Protein AF-A0A3C2AEZ6-F1 (afdb_monomer)

Foldseek 3Di:
DVVLVVVLVVLVVLLVVLVLLLCLCVQCVVLCVLVLDPPVRSSVLLVVLLVLLCVPPVPVVCCCLPCVFQVDCLCVVDVVLSVQLSVQLSVVSVVCVVVVHRDDSVCSNNVSSNVSCVVVVRGPVVSVVVVVVCVVVVVVVVVVVVVVCVPPPVVVVVVVLVVVPDPVVSSNVVSVVSNVRSSVSSSND

Sequence (189 aa):
METIHIIAIGISFLLAMNIGASNSAAEMAAAYGAGARTKREAVTLIAIFALLGAIISGGAVIKTLGSGLVPGNTFSDTFATVFIVLIVATTFVIFANYLKSPIATTHAIVCAVVGVGLYTGELNTKKFIQIIIWWILTPSLAFILNYLIGKYLYFKILHYLTTLGSEEKIKKLLSIIITISGCYVAFSA

Structure (mmCIF, N/CA/C/O backbone):
data_AF-A0A3C2AEZ6-F1
#
_entry.id   AF-A0A3C2AEZ6-F1
#
loop_
_atom_site.group_PDB
_atom_site.id
_atom_site.type_symbol
_atom_site.label_atom_id
_atom_site.label_alt_id
_atom_site.label_comp_id
_atom_site.label_asym_id
_atom_site.label_entity_id
_atom_site.label_seq_id
_atom_site.pdbx_PDB_ins_code
_atom_site.Cartn_x
_atom_site.Cartn_y
_atom_site.Cartn_z
_atom_site.occupancy
_atom_site.B_iso_or_equiv
_atom_site.auth_seq_id
_atom_site.auth_comp_id
_atom_site.auth_asym_id
_atom_site.auth_atom_id
_atom_site.pdbx_PDB_model_num
ATOM 1 N N . MET A 1 1 ? 25.722 12.339 -16.104 1.00 57.53 1 MET A N 1
ATOM 2 C CA . MET A 1 1 ? 25.070 11.202 -15.416 1.00 57.53 1 MET A CA 1
ATOM 3 C C . MET A 1 1 ? 24.569 11.598 -14.029 1.00 57.53 1 MET A C 1
ATOM 5 O O . MET A 1 1 ? 23.414 11.323 -13.740 1.00 57.53 1 MET A O 1
ATOM 9 N N . GLU A 1 2 ? 25.355 12.305 -13.212 1.00 72.69 2 GLU A N 1
ATOM 10 C CA . GLU A 1 2 ? 24.986 12.671 -11.827 1.00 72.69 2 GLU A CA 1
ATOM 11 C C . GLU A 1 2 ? 23.684 13.482 -11.686 1.00 72.69 2 GLU A C 1
ATOM 13 O O . GLU A 1 2 ? 22.857 13.167 -10.835 1.00 72.69 2 GLU A O 1
ATOM 18 N N . THR A 1 3 ? 23.425 14.458 -12.563 1.00 81.06 3 THR A N 1
ATOM 19 C CA . THR A 1 3 ? 22.223 15.311 -12.473 1.00 81.06 3 THR A CA 1
ATOM 20 C C . THR A 1 3 ? 20.919 14.519 -12.593 1.00 81.06 3 THR A C 1
ATOM 22 O O . THR A 1 3 ? 19.980 14.759 -11.843 1.00 81.06 3 THR A O 1
ATOM 25 N N . ILE A 1 4 ? 20.861 13.531 -13.492 1.00 79.50 4 ILE A N 1
ATOM 26 C CA . ILE A 1 4 ? 19.663 12.699 -13.688 1.00 79.50 4 ILE A CA 1
ATOM 27 C C . ILE A 1 4 ? 19.377 11.844 -12.443 1.00 79.50 4 ILE A C 1
ATOM 29 O O . ILE A 1 4 ? 18.215 11.662 -12.089 1.00 79.50 4 ILE A O 1
ATOM 33 N N . HIS A 1 5 ? 20.413 11.367 -11.748 1.00 83.69 5 HIS A N 1
ATOM 34 C CA . HIS A 1 5 ? 20.246 10.587 -10.519 1.00 83.69 5 HIS A CA 1
ATOM 35 C C . HIS A 1 5 ? 19.674 11.449 -9.393 1.00 83.69 5 HIS A C 1
ATOM 37 O O . HIS A 1 5 ? 18.721 11.042 -8.733 1.00 83.69 5 HIS A O 1
ATOM 43 N N . ILE A 1 6 ? 20.201 12.665 -9.222 1.00 87.44 6 ILE A N 1
ATOM 44 C CA . ILE A 1 6 ? 19.704 13.623 -8.225 1.00 87.44 6 ILE A CA 1
ATOM 45 C C . ILE A 1 6 ? 18.232 13.958 -8.492 1.00 87.44 6 ILE A C 1
ATOM 47 O O . ILE A 1 6 ? 17.415 13.927 -7.572 1.00 87.44 6 ILE A O 1
ATOM 51 N N . ILE A 1 7 ? 17.872 14.221 -9.753 1.00 88.81 7 ILE A N 1
ATOM 52 C CA . ILE A 1 7 ? 16.481 14.510 -10.121 1.00 88.81 7 ILE A CA 1
ATOM 53 C C . ILE A 1 7 ? 15.591 13.287 -9.859 1.00 88.81 7 ILE A C 1
ATOM 55 O O . ILE A 1 7 ? 14.517 13.438 -9.284 1.00 88.81 7 ILE A O 1
ATOM 59 N N . ALA A 1 8 ? 16.023 12.077 -10.223 1.00 88.94 8 ALA A N 1
ATOM 60 C CA . ALA A 1 8 ? 15.248 10.860 -9.980 1.00 88.94 8 ALA A CA 1
ATOM 61 C C . ALA A 1 8 ? 15.020 10.594 -8.485 1.00 88.94 8 ALA A C 1
ATOM 63 O O . ALA A 1 8 ? 13.914 10.219 -8.103 1.00 88.94 8 ALA A O 1
ATOM 64 N N . ILE A 1 9 ? 16.017 10.849 -7.632 1.00 91.00 9 ILE A N 1
ATOM 65 C CA . ILE A 1 9 ? 15.852 10.794 -6.173 1.00 91.00 9 ILE A CA 1
ATOM 66 C C . ILE A 1 9 ? 14.834 11.847 -5.717 1.00 91.00 9 ILE A C 1
ATOM 68 O O . ILE A 1 9 ? 13.930 11.541 -4.945 1.00 91.00 9 ILE A O 1
ATOM 72 N N . GLY A 1 10 ? 14.912 13.076 -6.231 1.00 93.56 10 GLY A N 1
ATOM 73 C CA . GLY A 1 10 ? 13.915 14.108 -5.930 1.00 93.56 10 GLY A CA 1
ATOM 74 C C . GLY A 1 10 ? 12.488 13.684 -6.305 1.00 93.56 10 GLY A C 1
ATOM 75 O O . GLY A 1 10 ? 11.554 13.866 -5.522 1.00 93.56 10 GLY A O 1
ATOM 76 N N . ILE A 1 11 ? 12.318 13.058 -7.472 1.00 94.31 11 ILE A N 1
ATOM 77 C CA . ILE A 1 11 ? 11.019 12.554 -7.936 1.00 94.31 11 ILE A CA 1
ATOM 78 C C . ILE A 1 11 ? 10.560 11.355 -7.102 1.00 94.31 11 ILE A C 1
ATOM 80 O O . ILE A 1 11 ? 9.373 11.259 -6.809 1.00 94.31 11 ILE A O 1
ATOM 84 N N . SER A 1 12 ? 11.455 10.464 -6.667 1.00 92.81 12 SER A N 1
ATOM 85 C CA . SER A 1 12 ? 11.064 9.333 -5.819 1.00 92.81 12 SER A CA 1
ATOM 86 C C . SER A 1 12 ? 10.562 9.794 -4.447 1.00 92.81 12 SER A C 1
ATOM 88 O O . SER A 1 12 ? 9.554 9.272 -3.968 1.00 92.81 12 SER A O 1
ATOM 90 N N . PHE A 1 13 ? 11.168 10.832 -3.860 1.00 94.25 13 PHE A N 1
ATOM 91 C CA . PHE A 1 13 ? 10.626 11.490 -2.666 1.00 94.25 13 PHE A CA 1
ATOM 92 C C . PHE A 1 13 ? 9.252 12.107 -2.934 1.00 94.25 13 PHE A C 1
ATOM 94 O O . PHE A 1 13 ? 8.332 11.943 -2.131 1.00 94.25 13 PHE A O 1
ATOM 101 N N . LEU A 1 14 ? 9.086 12.788 -4.071 1.00 95.00 14 LEU A N 1
ATOM 102 C CA . LEU A 1 14 ? 7.803 13.375 -4.453 1.00 95.00 14 LEU A CA 1
ATOM 103 C C . LEU A 1 14 ? 6.712 12.312 -4.635 1.00 95.00 14 LEU A C 1
ATOM 105 O O . LEU A 1 14 ? 5.586 12.502 -4.168 1.00 95.00 14 LEU A O 1
ATOM 109 N N . LEU A 1 15 ? 7.047 11.187 -5.265 1.00 95.06 15 LEU A N 1
ATOM 110 C CA . LEU A 1 15 ? 6.166 10.034 -5.407 1.00 95.06 15 LEU A CA 1
ATOM 111 C C . LEU A 1 15 ? 5.781 9.475 -4.036 1.00 95.06 15 LEU A C 1
ATOM 113 O O . LEU A 1 15 ? 4.594 9.317 -3.766 1.00 95.06 15 LEU A O 1
ATOM 117 N N . ALA A 1 16 ? 6.757 9.236 -3.156 1.00 92.94 16 ALA A N 1
ATOM 118 C CA . ALA A 1 16 ? 6.523 8.697 -1.818 1.00 92.94 16 ALA A CA 1
ATOM 119 C C . ALA A 1 16 ? 5.591 9.595 -0.987 1.00 92.94 16 ALA A C 1
ATOM 121 O O . ALA A 1 16 ? 4.636 9.103 -0.386 1.00 92.94 16 ALA A O 1
ATOM 122 N N . MET A 1 17 ? 5.803 10.917 -1.015 1.00 92.00 17 MET A N 1
ATOM 123 C CA . MET A 1 17 ? 4.911 11.874 -0.348 1.00 92.00 17 MET A CA 1
ATOM 124 C C . MET A 1 17 ? 3.481 11.805 -0.895 1.00 92.00 17 MET A C 1
ATOM 126 O O . MET A 1 17 ? 2.518 11.834 -0.129 1.00 92.00 17 MET A O 1
ATOM 130 N N . ASN A 1 18 ? 3.332 11.692 -2.216 1.00 93.38 18 ASN A N 1
ATOM 131 C CA . ASN A 1 18 ? 2.022 11.614 -2.852 1.00 93.38 18 ASN A CA 1
ATOM 132 C C . ASN A 1 18 ? 1.306 10.291 -2.568 1.00 93.38 18 ASN A C 1
ATOM 134 O O . ASN A 1 18 ? 0.100 10.317 -2.342 1.00 93.38 18 ASN A O 1
ATOM 138 N N . ILE A 1 19 ? 2.030 9.170 -2.521 1.00 92.56 19 ILE A N 1
ATOM 139 C CA . ILE A 1 19 ? 1.478 7.870 -2.118 1.00 92.56 19 ILE A CA 1
ATOM 140 C C . ILE A 1 19 ? 0.969 7.940 -0.678 1.00 92.56 19 ILE A C 1
ATOM 142 O O . ILE A 1 19 ? -0.176 7.570 -0.425 1.00 92.56 19 ILE A O 1
ATOM 146 N N . GLY A 1 20 ?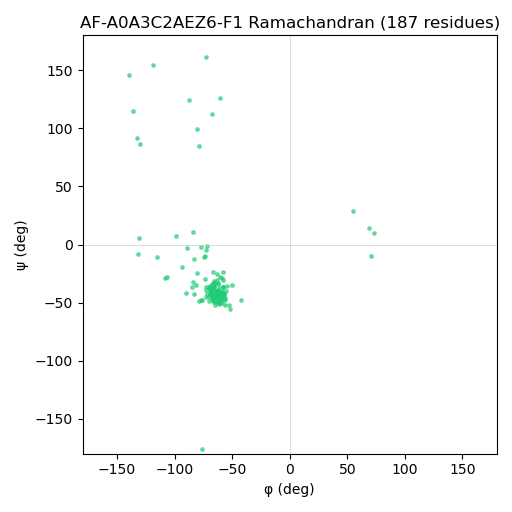 1.775 8.480 0.243 1.00 91.06 20 GLY A N 1
ATOM 147 C CA . GLY A 1 20 ? 1.357 8.670 1.632 1.00 91.06 20 GLY A CA 1
ATOM 148 C C . GLY A 1 20 ? 0.094 9.529 1.743 1.00 91.06 20 GLY A C 1
ATOM 149 O O . GLY A 1 20 ? -0.843 9.167 2.455 1.00 91.06 20 GLY A O 1
ATOM 150 N N . ALA A 1 21 ? 0.014 10.625 0.982 1.00 88.62 21 ALA A N 1
ATOM 151 C CA . ALA A 1 21 ? -1.175 11.476 0.943 1.00 88.62 21 ALA A CA 1
ATOM 152 C C . ALA A 1 21 ? -2.425 10.741 0.419 1.00 88.62 21 ALA A C 1
ATOM 154 O O . ALA A 1 21 ? -3.504 10.912 0.989 1.00 88.62 21 ALA A O 1
ATOM 155 N N . SER A 1 22 ? -2.291 9.906 -0.619 1.00 89.50 22 SER A N 1
ATOM 156 C CA . SER A 1 22 ? -3.402 9.112 -1.167 1.00 89.50 22 SER A CA 1
ATOM 157 C C . SER A 1 22 ? -3.897 8.044 -0.188 1.00 89.50 22 SER A C 1
ATOM 159 O O . SER A 1 22 ? -5.100 7.799 -0.099 1.00 89.50 22 SER A O 1
ATOM 161 N N . ASN A 1 23 ? -2.977 7.400 0.538 1.00 89.44 23 ASN A N 1
ATOM 162 C CA . ASN A 1 23 ? -3.269 6.203 1.329 1.00 89.44 23 ASN A CA 1
ATOM 163 C C . ASN A 1 23 ? -3.627 6.496 2.797 1.00 89.44 23 ASN A C 1
ATOM 165 O O . ASN A 1 23 ? -4.310 5.691 3.430 1.00 89.44 23 ASN A O 1
ATOM 169 N N . SER A 1 24 ? -3.278 7.683 3.317 1.00 89.56 24 SER A N 1
ATOM 170 C CA . SER A 1 24 ? -3.519 8.072 4.723 1.00 89.56 24 SER A CA 1
ATOM 171 C C . SER A 1 24 ? -4.964 7.850 5.194 1.00 89.56 24 SER A C 1
ATOM 173 O O . SER A 1 24 ? -5.216 7.518 6.355 1.00 89.56 24 SER A O 1
ATOM 175 N N . ALA A 1 25 ? -5.940 8.050 4.302 1.00 86.81 25 ALA A N 1
ATOM 176 C CA . ALA A 1 25 ? -7.346 7.845 4.633 1.00 86.81 25 ALA A CA 1
ATOM 177 C C . ALA A 1 25 ? -7.677 6.359 4.840 1.00 86.81 25 ALA A C 1
ATOM 179 O O . ALA A 1 25 ? -8.369 6.021 5.798 1.00 86.81 25 ALA A O 1
ATOM 180 N N . ALA A 1 26 ? -7.160 5.471 3.988 1.00 89.62 26 A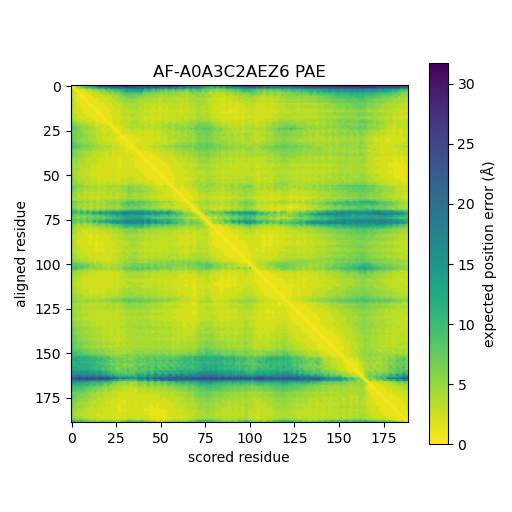LA A N 1
ATOM 181 C CA . ALA A 1 26 ? -7.389 4.032 4.107 1.00 89.62 26 ALA A CA 1
ATOM 182 C C . ALA A 1 26 ? -6.813 3.466 5.417 1.00 89.62 26 ALA A C 1
ATOM 184 O O . ALA A 1 26 ? -7.372 2.536 5.991 1.00 89.62 26 ALA A O 1
ATOM 185 N N . GLU A 1 27 ? -5.732 4.067 5.911 1.00 93.25 27 GLU A N 1
ATOM 186 C CA . GLU A 1 27 ? -5.018 3.616 7.104 1.00 93.25 27 GLU A CA 1
ATOM 187 C C . GLU A 1 27 ? -5.717 4.029 8.401 1.00 93.25 27 GLU A C 1
ATOM 189 O O . GLU A 1 27 ? -5.917 3.201 9.285 1.00 93.25 27 GLU A O 1
ATOM 194 N N . MET A 1 28 ? -6.106 5.302 8.541 1.00 94.75 28 MET A N 1
ATOM 195 C CA . MET A 1 28 ? -6.507 5.831 9.853 1.00 94.75 28 MET A CA 1
ATOM 196 C C . MET A 1 28 ? -7.840 6.595 9.859 1.00 94.75 28 MET A C 1
ATOM 198 O O . MET A 1 28 ? -8.230 7.114 10.909 1.00 94.75 28 MET A O 1
ATOM 202 N N . ALA A 1 29 ? -8.596 6.643 8.749 1.00 91.69 29 ALA A N 1
ATOM 203 C CA . ALA A 1 29 ? -9.892 7.338 8.730 1.00 91.69 29 ALA A CA 1
ATOM 204 C C . ALA A 1 29 ? -10.912 6.722 9.693 1.00 91.69 29 ALA A C 1
ATOM 206 O O . ALA A 1 29 ? -11.688 7.457 10.296 1.00 91.69 29 ALA A O 1
ATOM 207 N N . ALA A 1 30 ? -10.893 5.402 9.886 1.00 93.00 30 ALA A N 1
ATOM 208 C CA . ALA A 1 30 ? -11.808 4.738 10.810 1.00 93.00 30 ALA A CA 1
ATOM 209 C C . ALA A 1 30 ? -11.505 5.115 12.275 1.00 93.00 30 ALA A C 1
ATOM 211 O O . ALA A 1 30 ? -12.414 5.462 13.026 1.00 93.00 30 ALA A O 1
ATOM 212 N N . ALA A 1 31 ? -10.226 5.133 12.668 1.00 94.75 31 ALA A N 1
ATOM 213 C CA . ALA A 1 31 ? -9.806 5.541 14.011 1.00 94.75 31 ALA A CA 1
ATOM 214 C C . ALA A 1 31 ? -10.034 7.044 14.264 1.00 94.75 31 ALA A C 1
ATOM 216 O O . ALA A 1 31 ? -10.492 7.428 15.341 1.00 94.75 31 ALA A O 1
ATOM 217 N N . TYR A 1 32 ? -9.765 7.895 13.269 1.00 94.50 32 TYR A N 1
ATOM 218 C CA . TYR A 1 32 ? -10.045 9.330 13.350 1.00 94.50 32 TYR A CA 1
ATOM 219 C C . TYR A 1 32 ? -11.554 9.616 13.406 1.00 94.50 32 TYR A C 1
ATOM 221 O O . TYR A 1 32 ? -12.016 10.347 14.279 1.00 94.50 32 TYR A O 1
ATOM 229 N N . GLY A 1 33 ? -12.338 8.991 12.523 1.00 93.44 33 GLY A N 1
ATOM 230 C CA . GLY A 1 33 ? -13.790 9.164 12.441 1.00 93.44 33 GLY A CA 1
ATOM 231 C C . GLY A 1 33 ? -14.539 8.650 13.671 1.00 93.44 33 GLY A C 1
ATOM 232 O O . GLY A 1 33 ? -15.544 9.236 14.058 1.00 93.44 33 GLY A O 1
ATOM 233 N N . ALA A 1 34 ? -14.021 7.612 14.335 1.00 92.44 34 ALA A N 1
ATOM 234 C CA . ALA A 1 34 ? -14.552 7.112 15.603 1.00 92.44 34 ALA A CA 1
ATOM 235 C C . ALA A 1 34 ? -14.162 7.971 16.825 1.00 92.44 34 ALA A C 1
ATOM 237 O O . ALA A 1 34 ? -14.537 7.635 17.948 1.00 92.44 34 ALA A O 1
ATOM 238 N N . GLY A 1 35 ? -13.372 9.037 16.645 1.00 92.81 35 GLY A N 1
ATOM 239 C CA . GLY A 1 35 ? -12.838 9.841 17.748 1.00 92.81 35 GLY A CA 1
ATOM 240 C C . GLY A 1 35 ? -11.796 9.109 18.603 1.00 92.81 35 GLY A C 1
ATOM 241 O O . GLY A 1 35 ? -11.477 9.562 19.699 1.00 92.81 35 GLY A O 1
ATOM 242 N N . ALA A 1 36 ? -11.259 7.979 18.125 1.00 94.06 36 ALA A N 1
ATOM 243 C CA . ALA A 1 36 ? -10.252 7.196 18.839 1.00 94.06 36 ALA A CA 1
ATOM 244 C C . ALA A 1 36 ? -8.871 7.870 18.821 1.00 94.06 36 ALA A C 1
ATOM 246 O O . ALA A 1 36 ? -8.088 7.688 19.754 1.00 94.06 36 ALA A O 1
ATOM 247 N N . ARG A 1 37 ? -8.573 8.640 17.765 1.00 95.56 37 ARG A N 1
ATOM 248 C CA . ARG A 1 37 ? -7.317 9.383 17.587 1.00 95.56 37 ARG A CA 1
ATOM 249 C C . ARG A 1 37 ? -7.554 10.764 17.004 1.00 95.56 37 ARG A C 1
ATOM 251 O O . ARG A 1 37 ? -8.410 10.956 16.143 1.00 95.56 37 ARG A O 1
ATOM 258 N N . THR A 1 38 ? -6.741 11.723 17.426 1.00 96.44 38 THR A N 1
ATOM 259 C CA . THR A 1 38 ? -6.671 13.046 16.802 1.00 96.44 38 THR A CA 1
ATOM 260 C C . THR A 1 38 ? -5.964 12.976 15.448 1.00 96.44 38 THR A C 1
ATOM 262 O O . THR A 1 38 ? -5.191 12.058 15.169 1.00 96.44 38 THR A O 1
ATOM 265 N N . LYS A 1 39 ? -6.159 14.000 14.608 1.00 94.31 39 LYS A N 1
ATOM 266 C CA . LYS A 1 39 ? -5.477 14.104 13.307 1.00 94.31 39 LYS A CA 1
ATOM 267 C C . LYS A 1 39 ? -3.949 14.038 13.437 1.00 94.31 39 LYS A C 1
ATOM 269 O O . LYS A 1 39 ? -3.298 13.411 12.610 1.00 94.31 39 LYS A O 1
ATOM 274 N N . ARG A 1 40 ? -3.376 14.677 14.467 1.00 95.50 40 ARG A N 1
ATOM 275 C CA . ARG A 1 40 ? -1.921 14.673 14.696 1.00 95.50 40 ARG A CA 1
ATOM 276 C C . ARG A 1 40 ? -1.421 13.281 15.074 1.00 95.50 40 ARG A C 1
ATOM 278 O O . ARG A 1 40 ? -0.447 12.829 14.491 1.00 95.50 40 ARG A O 1
ATOM 285 N N . GLU A 1 41 ? -2.102 12.592 15.988 1.00 95.81 41 GLU A N 1
ATOM 286 C CA . GLU A 1 41 ? -1.737 11.217 16.360 1.00 95.81 41 GLU A CA 1
ATOM 287 C C . GLU A 1 41 ? -1.843 10.261 15.172 1.00 95.81 41 GLU A C 1
ATOM 289 O O . GLU A 1 41 ? -0.927 9.477 14.942 1.00 95.81 41 GLU A O 1
ATOM 294 N N . ALA A 1 42 ? -2.929 10.356 14.401 1.00 95.75 42 ALA A N 1
ATOM 295 C CA . ALA A 1 42 ? -3.151 9.528 13.223 1.00 95.75 42 ALA A CA 1
ATOM 296 C C . ALA A 1 42 ? -1.998 9.649 12.215 1.00 95.75 42 ALA A C 1
ATOM 298 O O . ALA A 1 42 ? -1.411 8.641 11.835 1.00 95.75 42 ALA A O 1
ATOM 299 N N . VAL A 1 43 ? -1.630 10.879 11.841 1.00 94.62 43 VAL A N 1
ATOM 300 C CA . VAL A 1 43 ? -0.543 11.140 10.882 1.00 94.62 43 VAL A CA 1
ATOM 301 C C . VAL A 1 43 ? 0.814 10.677 11.421 1.00 94.62 43 VAL A C 1
ATOM 303 O O . VAL A 1 43 ? 1.594 10.088 10.678 1.00 94.62 43 VAL A O 1
ATOM 306 N N . THR A 1 44 ? 1.098 10.895 12.709 1.00 96.06 44 THR A N 1
ATOM 307 C CA . THR A 1 44 ? 2.356 10.439 13.323 1.00 96.06 44 THR A CA 1
ATOM 308 C C . THR A 1 44 ? 2.469 8.915 13.320 1.00 96.06 44 THR A C 1
ATOM 310 O O . THR A 1 44 ? 3.526 8.379 12.990 1.00 96.06 44 THR A O 1
ATOM 313 N N . LEU A 1 45 ? 1.386 8.207 13.657 1.00 96.50 45 LEU A N 1
ATOM 314 C CA . LEU A 1 45 ? 1.355 6.744 13.629 1.00 96.50 45 LEU A CA 1
ATOM 315 C C . LEU A 1 45 ? 1.532 6.213 12.205 1.00 96.50 45 LEU A C 1
ATOM 317 O O . LEU A 1 45 ? 2.362 5.333 11.999 1.00 96.50 45 LEU A O 1
ATOM 321 N N . ILE A 1 46 ? 0.824 6.787 11.229 1.00 96.06 46 ILE A N 1
ATOM 322 C CA . ILE A 1 46 ? 0.995 6.452 9.809 1.00 96.06 46 ILE A CA 1
ATOM 323 C C . ILE A 1 46 ? 2.466 6.570 9.404 1.00 96.06 46 ILE A C 1
ATOM 325 O O . ILE A 1 46 ? 3.037 5.609 8.901 1.00 96.06 46 ILE A O 1
ATOM 329 N N . ALA A 1 47 ? 3.106 7.709 9.684 1.00 95.06 47 ALA A N 1
ATOM 330 C CA . ALA A 1 47 ? 4.491 7.948 9.286 1.00 95.06 47 ALA A CA 1
ATOM 331 C C . ALA A 1 47 ? 5.465 6.912 9.876 1.00 95.06 47 ALA A C 1
ATOM 333 O O . ALA A 1 47 ? 6.336 6.411 9.166 1.00 95.06 47 ALA A O 1
ATOM 334 N N . ILE A 1 48 ? 5.306 6.566 11.160 1.00 96.69 48 ILE A N 1
ATOM 335 C CA . ILE A 1 48 ? 6.150 5.562 11.823 1.00 96.69 48 ILE A CA 1
ATOM 336 C C . ILE A 1 48 ? 5.929 4.181 11.202 1.00 96.69 48 ILE A C 1
ATOM 338 O O . ILE A 1 48 ? 6.893 3.515 10.825 1.00 96.69 48 ILE A O 1
ATOM 342 N N . PHE A 1 49 ? 4.676 3.738 11.100 1.00 96.94 49 PHE A N 1
ATOM 343 C CA . PHE A 1 49 ? 4.379 2.376 10.666 1.00 96.94 49 PHE A CA 1
ATOM 344 C C . PHE A 1 49 ? 4.621 2.174 9.169 1.00 96.94 49 PHE A C 1
ATOM 346 O O . PHE A 1 49 ? 5.176 1.138 8.816 1.00 96.94 49 PHE A O 1
ATOM 353 N N . ALA A 1 50 ? 4.338 3.164 8.320 1.00 95.12 50 ALA A N 1
ATOM 354 C CA . ALA A 1 50 ? 4.686 3.121 6.899 1.00 95.12 50 ALA A CA 1
ATOM 355 C C . ALA A 1 50 ? 6.205 3.027 6.687 1.00 95.12 50 ALA A C 1
ATOM 357 O O . ALA A 1 50 ? 6.676 2.222 5.884 1.00 95.12 50 ALA A O 1
ATOM 358 N N . LEU A 1 51 ? 6.999 3.780 7.460 1.00 94.69 51 LEU A N 1
ATOM 359 C CA . LEU A 1 51 ? 8.458 3.682 7.393 1.00 94.69 51 LEU A CA 1
ATOM 360 C C . LEU A 1 51 ? 8.959 2.303 7.848 1.00 94.69 51 LEU A C 1
ATOM 362 O O . LEU A 1 51 ? 9.813 1.707 7.191 1.00 94.69 51 LEU A O 1
ATOM 366 N N . LEU A 1 52 ? 8.414 1.773 8.947 1.00 96.38 52 LEU A N 1
ATOM 367 C CA . LEU A 1 52 ? 8.740 0.424 9.421 1.00 96.38 52 LEU A CA 1
ATOM 368 C C . LEU A 1 52 ? 8.366 -0.645 8.387 1.00 96.38 52 LEU A C 1
ATOM 370 O O . LEU A 1 52 ? 9.153 -1.559 8.142 1.00 96.38 52 LEU A O 1
ATOM 374 N N . GLY A 1 53 ? 7.200 -0.510 7.761 1.00 95.06 53 GLY A N 1
ATOM 375 C CA . GLY A 1 53 ? 6.716 -1.373 6.688 1.00 95.06 53 GLY A CA 1
ATOM 376 C C . GLY A 1 53 ? 7.656 -1.400 5.493 1.00 95.06 53 GLY A C 1
ATOM 377 O O . GLY A 1 53 ? 8.102 -2.470 5.068 1.00 95.06 53 GLY A O 1
ATOM 378 N N . ALA A 1 54 ? 8.042 -0.215 5.018 1.00 92.69 54 ALA A N 1
ATOM 379 C CA . ALA A 1 54 ? 8.972 -0.058 3.909 1.00 92.69 54 ALA A CA 1
ATOM 380 C C . ALA A 1 54 ? 10.332 -0.723 4.185 1.00 92.69 54 ALA A C 1
ATOM 382 O O . ALA A 1 54 ? 10.868 -1.405 3.311 1.00 92.69 54 ALA A O 1
ATOM 383 N N . ILE A 1 55 ? 10.870 -0.576 5.402 1.00 94.75 55 ILE A N 1
ATOM 384 C CA . ILE A 1 55 ? 12.167 -1.156 5.786 1.00 94.75 55 ILE A CA 1
ATOM 385 C C . ILE A 1 55 ? 12.077 -2.680 5.954 1.00 94.75 55 ILE A C 1
ATOM 387 O O . ILE A 1 55 ? 12.955 -3.401 5.483 1.00 94.75 55 ILE A O 1
ATOM 391 N N . ILE A 1 56 ? 11.036 -3.179 6.627 1.00 95.31 56 ILE A N 1
ATOM 392 C CA . ILE A 1 56 ? 10.941 -4.594 7.020 1.00 95.31 56 ILE A CA 1
ATOM 393 C C . ILE A 1 56 ? 10.400 -5.464 5.878 1.00 95.31 56 ILE A C 1
ATOM 395 O O . ILE A 1 56 ? 10.912 -6.557 5.640 1.00 95.31 56 ILE A O 1
ATOM 399 N N . SER A 1 57 ? 9.374 -4.989 5.168 1.00 92.19 57 SER A N 1
ATOM 400 C CA . SER A 1 57 ? 8.611 -5.791 4.198 1.00 92.19 57 SER A CA 1
ATOM 401 C C . SER A 1 57 ? 8.744 -5.304 2.749 1.00 92.19 57 SER A C 1
ATOM 403 O O . SER A 1 57 ? 8.378 -6.031 1.823 1.00 92.19 57 SER A O 1
ATOM 405 N N . GLY A 1 58 ? 9.318 -4.118 2.511 1.00 90.50 58 GLY A N 1
ATOM 406 C CA . GLY A 1 58 ? 9.406 -3.519 1.171 1.00 90.50 58 GLY A CA 1
ATOM 407 C C . GLY A 1 58 ? 10.302 -4.274 0.180 1.00 90.50 58 GLY A C 1
ATOM 408 O O . GLY A 1 58 ? 10.094 -4.195 -1.033 1.00 90.50 58 GLY A O 1
ATOM 409 N N . GLY A 1 59 ? 11.266 -5.067 0.662 1.00 91.31 59 GLY A N 1
ATOM 410 C CA . GLY A 1 59 ? 12.246 -5.756 -0.188 1.00 91.31 59 GLY A CA 1
ATOM 411 C C . GLY A 1 59 ? 11.630 -6.686 -1.244 1.00 91.31 59 GLY A C 1
ATOM 412 O O . GLY A 1 59 ? 12.112 -6.747 -2.378 1.00 91.31 59 GLY A O 1
ATOM 413 N N . ALA A 1 60 ? 10.531 -7.374 -0.919 1.00 90.25 60 ALA A N 1
ATOM 414 C CA . ALA A 1 60 ? 9.851 -8.266 -1.861 1.00 90.25 60 ALA A CA 1
ATOM 415 C C . ALA A 1 60 ? 9.187 -7.502 -3.024 1.00 90.25 60 ALA A C 1
ATOM 417 O O . ALA A 1 60 ? 9.228 -7.953 -4.176 1.00 90.25 60 ALA A O 1
ATOM 418 N N . VAL A 1 61 ? 8.617 -6.327 -2.736 1.00 89.88 61 VAL A N 1
ATOM 419 C CA . VAL A 1 61 ? 8.000 -5.450 -3.742 1.00 89.88 61 VAL A CA 1
ATOM 420 C C . VAL A 1 61 ? 9.077 -4.838 -4.632 1.00 89.88 61 VAL A C 1
ATOM 422 O O . VAL A 1 61 ? 8.958 -4.910 -5.855 1.00 89.88 61 VAL A O 1
ATOM 425 N N . ILE A 1 62 ? 10.172 -4.347 -4.040 1.00 90.75 62 ILE A N 1
ATOM 426 C CA . ILE A 1 62 ? 11.326 -3.810 -4.780 1.00 90.75 62 ILE A CA 1
ATOM 427 C C . ILE A 1 62 ? 11.873 -4.859 -5.752 1.00 90.75 62 ILE A C 1
ATOM 429 O O . ILE A 1 62 ? 12.068 -4.563 -6.928 1.00 90.75 62 ILE A O 1
ATOM 433 N N . LYS A 1 63 ? 12.050 -6.108 -5.303 1.00 91.38 63 LYS A N 1
ATOM 434 C CA . LYS A 1 63 ? 12.507 -7.201 -6.173 1.00 91.38 63 LYS A CA 1
ATOM 435 C C . LYS A 1 63 ? 11.526 -7.477 -7.316 1.00 91.38 63 LYS A C 1
ATOM 437 O O . LYS A 1 63 ? 11.943 -7.698 -8.449 1.00 91.38 63 LYS A O 1
ATOM 442 N N . THR A 1 64 ? 10.225 -7.449 -7.035 1.00 92.19 64 THR A N 1
ATOM 443 C CA . THR A 1 64 ? 9.189 -7.701 -8.047 1.00 92.19 64 THR A CA 1
ATOM 444 C C . THR A 1 64 ? 9.158 -6.607 -9.113 1.00 92.19 64 THR A C 1
ATOM 446 O O . THR A 1 64 ? 9.112 -6.927 -10.300 1.00 92.19 64 THR A O 1
ATOM 449 N N . LEU A 1 65 ? 9.222 -5.337 -8.709 1.00 89.94 65 LEU A N 1
ATOM 450 C CA . LEU A 1 65 ? 9.221 -4.198 -9.630 1.00 89.94 65 LEU A CA 1
ATOM 451 C C . LEU A 1 65 ? 10.546 -4.060 -10.389 1.00 89.94 65 LEU A C 1
ATOM 453 O O . LEU A 1 65 ? 10.528 -3.751 -11.574 1.00 89.94 65 LEU A O 1
ATOM 457 N N . GLY A 1 66 ? 11.674 -4.304 -9.716 1.00 82.81 66 GLY A N 1
ATOM 458 C CA . GLY A 1 66 ? 13.009 -4.100 -10.272 1.00 82.81 66 GLY A CA 1
ATOM 459 C C . GLY A 1 66 ? 13.456 -5.195 -11.237 1.00 82.81 66 GLY A C 1
ATOM 460 O O . GLY A 1 66 ? 13.933 -4.879 -12.315 1.00 82.81 66 GLY A O 1
ATOM 461 N N . SER A 1 67 ? 13.301 -6.472 -10.877 1.00 87.75 67 SER A N 1
ATOM 462 C CA . SER A 1 67 ? 13.772 -7.595 -11.712 1.00 87.75 67 SER A CA 1
ATOM 463 C C . SER A 1 67 ? 12.737 -8.699 -11.921 1.00 87.75 67 SER A C 1
ATOM 465 O O . SER A 1 67 ? 12.941 -9.615 -12.712 1.00 87.75 67 SER A O 1
ATOM 467 N N . GLY A 1 68 ? 11.596 -8.647 -11.231 1.00 91.25 68 GLY A N 1
ATOM 468 C CA . GLY A 1 68 ? 10.518 -9.615 -11.423 1.00 91.25 68 GLY A CA 1
ATOM 469 C C . GLY A 1 68 ? 9.712 -9.367 -12.700 1.00 91.25 68 GLY A C 1
ATOM 470 O O . GLY A 1 68 ? 9.446 -10.309 -13.451 1.00 91.25 68 GLY A O 1
ATOM 471 N N . LEU A 1 69 ? 9.305 -8.113 -12.925 1.00 92.69 69 LEU A N 1
ATOM 472 C CA . LEU A 1 69 ? 8.490 -7.705 -14.074 1.00 92.69 69 LEU A CA 1
ATOM 473 C C . LEU A 1 69 ? 9.308 -7.491 -15.345 1.00 92.69 69 LEU A C 1
ATOM 475 O O . LEU A 1 69 ? 8.820 -7.809 -16.425 1.00 92.69 69 LEU A O 1
ATOM 479 N N . VAL A 1 70 ? 10.537 -6.998 -15.209 1.00 92.56 70 VAL A N 1
ATOM 480 C CA . VAL A 1 70 ? 11.477 -6.790 -16.315 1.00 92.56 70 VAL A CA 1
ATOM 481 C C . VAL A 1 70 ? 12.813 -7.425 -15.902 1.00 92.56 70 VAL A C 1
ATOM 483 O O . VAL A 1 70 ? 13.619 -6.766 -15.255 1.00 92.56 70 VAL A O 1
ATOM 486 N N . PRO A 1 71 ? 13.014 -8.735 -16.146 1.00 84.69 71 PRO A N 1
ATOM 487 C CA . PRO A 1 71 ? 14.177 -9.485 -15.661 1.00 84.69 71 PRO A CA 1
ATOM 488 C C . PRO A 1 71 ? 15.497 -9.198 -16.381 1.00 84.69 71 PRO A C 1
ATOM 490 O O . PRO A 1 71 ? 16.527 -9.684 -15.919 1.00 84.69 71 PRO A O 1
ATOM 493 N N . GLY A 1 72 ? 15.486 -8.473 -17.502 1.00 79.12 72 GLY A N 1
ATOM 494 C CA . GLY A 1 72 ? 16.717 -8.063 -18.169 1.00 79.12 72 GLY A CA 1
ATOM 495 C C . GLY A 1 72 ? 17.410 -6.900 -17.461 1.00 79.12 72 GLY A C 1
ATOM 496 O O . GLY A 1 72 ? 16.983 -6.419 -16.410 1.00 79.12 72 GLY A O 1
ATOM 497 N N . ASN A 1 73 ? 18.498 -6.422 -18.057 1.00 80.50 73 ASN A N 1
ATOM 498 C CA . ASN A 1 73 ? 19.303 -5.351 -17.477 1.00 80.50 73 ASN A CA 1
ATOM 499 C C . ASN A 1 73 ? 18.754 -3.952 -17.803 1.00 80.50 73 ASN A C 1
ATOM 501 O O . ASN A 1 73 ? 19.411 -2.965 -17.494 1.00 80.50 73 ASN A O 1
ATOM 505 N N . THR A 1 74 ? 17.542 -3.834 -18.366 1.00 80.50 74 THR A N 1
ATOM 506 C CA . THR A 1 74 ? 16.910 -2.562 -18.770 1.00 80.50 74 THR A CA 1
ATOM 507 C C . THR A 1 74 ? 17.087 -1.433 -17.739 1.00 80.50 74 THR A C 1
ATOM 509 O O . THR A 1 74 ? 17.485 -0.319 -18.091 1.00 80.50 74 THR A O 1
ATOM 512 N N . PHE A 1 75 ? 16.831 -1.713 -16.456 1.00 80.50 75 PHE A N 1
ATOM 513 C CA . PHE A 1 75 ? 16.933 -0.711 -15.388 1.00 80.50 75 PHE A CA 1
ATOM 514 C C . PHE A 1 75 ? 18.367 -0.456 -14.901 1.00 80.50 75 PHE A C 1
ATOM 516 O O . PHE A 1 75 ? 18.643 0.624 -14.379 1.00 80.50 75 PHE A O 1
ATOM 523 N N . SER A 1 76 ? 19.272 -1.422 -15.068 1.00 75.31 76 SER A N 1
ATOM 524 C CA . SER A 1 76 ? 20.686 -1.306 -14.687 1.00 75.31 76 SER A CA 1
ATOM 525 C C . SER A 1 76 ? 21.525 -0.632 -15.774 1.00 75.31 76 SER A C 1
ATOM 527 O O . SER A 1 76 ? 22.406 0.163 -15.457 1.00 75.31 76 SER A O 1
ATOM 529 N N . ASP A 1 77 ? 21.211 -0.895 -17.040 1.00 76.31 77 ASP A N 1
ATOM 530 C CA . ASP A 1 77 ? 21.963 -0.413 -18.199 1.00 76.31 77 ASP A CA 1
ATOM 531 C C . ASP A 1 77 ? 21.536 1.000 -18.603 1.00 76.31 77 ASP A C 1
ATOM 533 O O . ASP A 1 77 ? 22.344 1.792 -19.087 1.00 76.31 77 ASP A O 1
ATOM 537 N N . THR A 1 78 ? 20.258 1.345 -18.403 1.00 80.25 78 THR A N 1
ATOM 538 C CA . THR A 1 78 ? 19.707 2.637 -18.825 1.00 80.25 78 THR A CA 1
ATOM 539 C C . THR A 1 78 ? 18.899 3.287 -17.710 1.00 80.25 78 THR A C 1
ATOM 541 O O . THR A 1 78 ? 17.682 3.136 -17.627 1.00 80.25 78 THR A O 1
ATOM 544 N N . PHE A 1 79 ? 19.550 4.125 -16.900 1.00 82.12 79 PHE A N 1
ATOM 545 C CA . PHE A 1 79 ? 18.894 4.865 -15.812 1.00 82.12 79 PHE A CA 1
ATOM 546 C C . PHE A 1 79 ? 17.731 5.768 -16.287 1.00 82.12 79 PHE A C 1
ATOM 548 O O . PHE A 1 79 ? 16.804 6.059 -15.531 1.00 82.12 79 PHE A O 1
ATOM 555 N N . ALA A 1 80 ? 17.722 6.181 -17.560 1.00 84.69 80 ALA A N 1
ATOM 556 C CA . ALA A 1 80 ? 16.602 6.925 -18.140 1.00 84.69 80 ALA A CA 1
A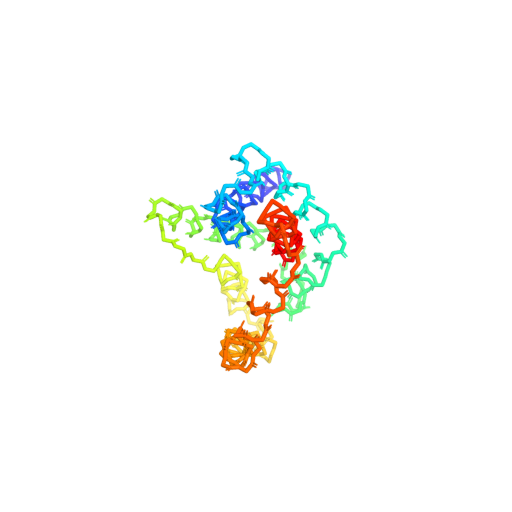TOM 557 C C . ALA A 1 80 ? 15.270 6.148 -18.079 1.00 84.69 80 ALA A C 1
ATOM 559 O O . ALA A 1 80 ? 14.215 6.76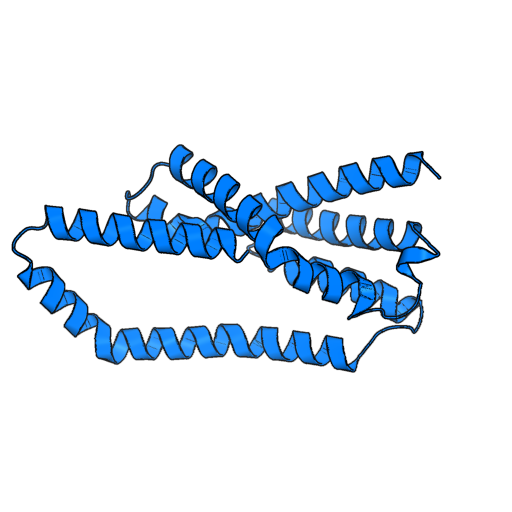5 -17.952 1.00 84.69 80 ALA A O 1
ATOM 560 N N . THR A 1 81 ? 15.297 4.811 -18.097 1.00 88.19 81 THR A N 1
ATOM 561 C CA . THR A 1 81 ? 14.083 3.989 -17.958 1.00 88.19 81 THR A CA 1
ATOM 562 C C . THR A 1 81 ? 13.492 4.087 -16.552 1.00 88.19 81 THR A C 1
ATOM 564 O O . THR A 1 81 ? 12.284 4.267 -16.408 1.00 88.19 81 THR A O 1
ATOM 567 N N . VAL A 1 82 ? 14.340 4.089 -15.517 1.00 89.88 82 VAL A N 1
ATOM 568 C CA . VAL A 1 82 ? 13.939 4.334 -14.121 1.00 89.88 82 VAL A CA 1
ATOM 569 C C . VAL A 1 82 ? 13.310 5.719 -13.986 1.00 89.88 82 VAL A C 1
ATOM 571 O O . VAL A 1 82 ? 12.249 5.872 -13.381 1.00 89.88 82 VAL A O 1
ATOM 574 N N . PHE A 1 83 ? 13.928 6.729 -14.597 1.00 90.69 83 PHE A N 1
ATOM 575 C CA . PHE A 1 83 ? 13.413 8.096 -14.592 1.00 90.69 83 PHE A CA 1
ATOM 576 C C . PHE A 1 83 ? 12.024 8.209 -15.243 1.00 90.69 83 PHE A C 1
ATOM 578 O O . PHE A 1 83 ? 11.140 8.858 -14.685 1.00 90.69 83 PHE A O 1
ATOM 585 N N . ILE A 1 84 ? 11.804 7.536 -16.377 1.00 91.94 84 ILE A N 1
ATOM 586 C CA . ILE A 1 84 ? 10.500 7.498 -17.057 1.00 91.94 84 ILE A CA 1
ATOM 587 C C . ILE A 1 84 ? 9.439 6.846 -16.166 1.00 91.94 84 ILE A C 1
ATOM 589 O O . ILE A 1 84 ? 8.358 7.414 -16.007 1.00 91.94 84 ILE A O 1
ATOM 593 N N . VAL A 1 85 ? 9.748 5.701 -15.543 1.00 94.56 85 VAL A N 1
ATOM 594 C CA . VAL A 1 85 ? 8.824 5.031 -14.611 1.00 94.56 85 VAL A CA 1
ATOM 595 C C . VAL A 1 85 ? 8.423 5.975 -13.480 1.00 94.56 85 VAL A C 1
ATOM 597 O O . VAL A 1 85 ? 7.233 6.125 -13.193 1.00 94.56 85 VAL A O 1
ATOM 600 N N . LEU A 1 86 ? 9.405 6.646 -12.870 1.00 94.38 86 LEU A N 1
ATOM 601 C CA . LEU A 1 86 ? 9.171 7.581 -11.774 1.00 94.38 86 LEU A CA 1
ATOM 602 C C . LEU A 1 86 ? 8.317 8.771 -12.209 1.00 94.38 86 LEU A C 1
ATOM 604 O O . LEU A 1 86 ? 7.353 9.084 -11.515 1.00 94.38 86 LEU A O 1
ATOM 608 N N . ILE A 1 87 ? 8.609 9.412 -13.345 1.00 95.06 87 ILE A N 1
ATOM 609 C CA . ILE A 1 87 ? 7.802 10.537 -13.838 1.00 95.06 87 ILE A CA 1
ATOM 610 C C . ILE A 1 87 ? 6.368 10.104 -14.111 1.00 95.06 87 ILE A C 1
ATOM 612 O O . ILE A 1 87 ? 5.446 10.731 -13.599 1.00 95.06 87 ILE A O 1
ATOM 616 N N . VAL A 1 88 ? 6.171 9.031 -14.878 1.00 95.81 88 VAL A N 1
ATOM 617 C CA . VAL A 1 88 ? 4.829 8.592 -15.283 1.00 95.81 88 VAL A CA 1
ATOM 618 C C . VAL A 1 88 ? 3.987 8.241 -14.059 1.00 95.81 88 VAL A C 1
ATOM 620 O O . VAL A 1 88 ? 2.863 8.732 -13.925 1.00 95.81 88 VAL A O 1
ATOM 623 N N . ALA A 1 89 ? 4.543 7.458 -13.129 1.00 96.12 89 ALA A N 1
ATOM 624 C CA . ALA A 1 89 ? 3.849 7.108 -11.896 1.00 96.12 89 ALA A CA 1
ATOM 625 C C . ALA A 1 89 ? 3.554 8.353 -11.043 1.00 96.12 89 ALA A C 1
ATOM 627 O O . ALA A 1 89 ? 2.427 8.532 -10.584 1.00 96.12 89 ALA A O 1
ATOM 628 N N . THR A 1 90 ? 4.532 9.246 -10.870 1.00 95.88 90 THR A N 1
ATOM 629 C CA . THR A 1 90 ? 4.380 10.460 -10.049 1.00 95.88 90 THR A CA 1
ATOM 630 C C . THR A 1 90 ? 3.331 11.398 -10.614 1.00 95.88 90 THR A C 1
ATOM 632 O O . THR A 1 90 ? 2.449 11.835 -9.879 1.00 95.88 90 THR A O 1
ATOM 635 N N . THR A 1 91 ? 3.376 11.682 -11.915 1.00 95.50 91 THR A N 1
ATOM 636 C CA . THR A 1 91 ? 2.396 12.546 -12.578 1.00 95.50 91 THR A CA 1
ATOM 637 C C . THR A 1 91 ? 0.989 11.977 -12.445 1.00 95.50 91 THR A C 1
ATOM 639 O O . THR A 1 91 ? 0.068 12.723 -12.115 1.00 95.50 91 THR A O 1
ATOM 642 N N . PHE A 1 92 ? 0.815 10.666 -12.630 1.00 95.44 92 PHE A N 1
ATOM 643 C CA . PHE A 1 92 ? -0.492 10.030 -12.484 1.00 95.44 92 PHE A CA 1
ATOM 644 C C . PHE A 1 92 ? -1.024 10.111 -11.046 1.00 95.44 92 PHE A C 1
ATOM 646 O O . PHE A 1 92 ? -2.183 10.475 -10.840 1.00 95.44 92 PHE A O 1
ATOM 653 N N . VAL A 1 93 ? -0.183 9.832 -10.044 1.00 95.25 93 VAL A N 1
ATOM 654 C CA . VAL A 1 93 ? -0.595 9.903 -8.632 1.00 95.25 93 VAL A CA 1
ATOM 655 C C . VAL A 1 93 ? -0.897 11.344 -8.213 1.00 95.25 93 VAL A C 1
ATOM 657 O O . VAL A 1 93 ? -1.918 11.584 -7.572 1.00 95.25 93 VAL A O 1
ATOM 660 N N . ILE A 1 94 ? -0.078 12.320 -8.622 1.00 95.00 94 ILE A N 1
ATOM 661 C CA . ILE A 1 94 ? -0.351 13.747 -8.380 1.00 95.00 94 ILE A CA 1
ATOM 662 C C . ILE A 1 94 ? -1.687 14.147 -9.004 1.00 95.00 94 ILE A C 1
ATOM 664 O O . ILE A 1 94 ? -2.497 14.807 -8.354 1.00 95.00 94 ILE A O 1
ATOM 668 N N . PHE A 1 95 ? -1.933 13.739 -10.249 1.00 94.88 95 PHE A N 1
ATOM 669 C CA . PHE A 1 95 ? -3.173 14.055 -10.945 1.00 94.88 95 PHE A CA 1
ATOM 670 C C . PHE A 1 95 ? -4.393 13.471 -10.221 1.00 94.88 95 PHE A C 1
ATOM 672 O O . PHE A 1 95 ? -5.373 14.177 -9.986 1.00 94.88 95 PHE A O 1
ATOM 679 N N . ALA A 1 96 ? -4.318 12.216 -9.778 1.00 93.19 96 ALA A N 1
ATOM 680 C CA . ALA A 1 96 ? -5.393 11.596 -9.012 1.00 93.19 96 ALA A CA 1
ATOM 681 C C . ALA A 1 96 ? -5.619 12.263 -7.644 1.00 93.19 96 ALA A C 1
ATOM 683 O O . ALA A 1 96 ? -6.768 12.503 -7.262 1.00 93.19 96 ALA A O 1
ATOM 684 N N . ASN A 1 97 ? -4.540 12.633 -6.946 1.00 92.31 97 ASN A N 1
ATOM 685 C CA . ASN A 1 97 ? -4.605 13.390 -5.694 1.00 92.31 97 ASN A CA 1
ATOM 686 C C . ASN A 1 97 ? -5.250 14.764 -5.890 1.00 92.31 97 ASN A C 1
ATOM 688 O O . ASN A 1 97 ? -6.084 15.172 -5.080 1.00 92.31 97 ASN A O 1
ATOM 692 N N . TYR A 1 98 ? -4.916 15.460 -6.979 1.00 93.06 98 TYR A N 1
ATOM 693 C CA . TYR A 1 98 ? -5.525 16.741 -7.330 1.00 93.06 98 TYR A CA 1
ATOM 694 C C . TYR A 1 98 ? -7.036 16.607 -7.557 1.00 93.06 98 TYR A C 1
ATOM 696 O O . TYR A 1 98 ? -7.817 17.407 -7.037 1.00 93.06 98 TYR A O 1
ATOM 704 N N . LEU A 1 99 ? -7.458 15.547 -8.252 1.00 93.69 99 LEU A N 1
ATOM 705 C CA . LEU A 1 99 ? -8.872 15.212 -8.443 1.00 93.69 99 LEU A CA 1
ATOM 706 C C . LEU A 1 99 ? -9.554 14.666 -7.178 1.00 93.69 99 LEU A C 1
ATOM 708 O O . LEU A 1 99 ? -10.763 14.438 -7.196 1.00 93.69 99 LEU A O 1
ATOM 712 N N . LYS A 1 100 ? -8.807 14.451 -6.086 1.00 90.44 100 LYS A N 1
ATOM 713 C CA . LYS A 1 100 ? -9.276 13.807 -4.846 1.00 90.44 100 LYS A CA 1
ATOM 714 C C . LYS A 1 100 ? -9.891 12.426 -5.095 1.00 90.44 100 LYS A C 1
ATOM 716 O O . LYS A 1 100 ? -10.773 11.990 -4.356 1.00 90.44 100 LYS A O 1
ATOM 721 N N . SER A 1 101 ? -9.435 11.746 -6.144 1.00 88.94 101 SER A N 1
ATOM 722 C CA . SER A 1 101 ? -9.903 10.412 -6.493 1.00 88.94 101 SER A CA 1
ATOM 723 C C . SER A 1 101 ? -9.073 9.375 -5.739 1.00 88.94 101 SER A C 1
ATOM 725 O O . SER A 1 101 ? -7.850 9.362 -5.904 1.00 88.94 101 SER A O 1
ATOM 727 N N . PRO A 1 102 ? -9.689 8.473 -4.954 1.00 83.44 102 PRO A N 1
ATOM 728 C CA . PRO A 1 102 ? -8.964 7.359 -4.365 1.00 83.44 102 PRO A CA 1
ATOM 729 C C . PRO A 1 102 ? -8.538 6.414 -5.490 1.00 83.44 102 PRO A C 1
ATOM 731 O O . PRO A 1 102 ? -9.375 5.801 -6.152 1.00 83.44 102 PRO A O 1
ATOM 734 N N . ILE A 1 103 ? -7.234 6.324 -5.737 1.00 85.31 103 ILE A N 1
ATOM 735 C CA . ILE A 1 103 ? -6.666 5.414 -6.732 1.00 85.31 103 ILE A CA 1
ATOM 736 C C . ILE A 1 103 ? -5.725 4.420 -6.070 1.00 85.31 103 ILE A C 1
ATOM 738 O O . ILE A 1 103 ? -5.099 4.703 -5.050 1.00 85.31 103 ILE A O 1
ATOM 742 N N . ALA A 1 104 ? -5.569 3.263 -6.701 1.00 86.94 104 ALA A N 1
ATOM 743 C CA . ALA A 1 104 ? -4.551 2.308 -6.312 1.00 86.94 104 ALA A CA 1
ATOM 744 C C . ALA A 1 104 ? -3.197 2.726 -6.912 1.00 86.94 104 ALA A C 1
ATOM 746 O O . ALA A 1 104 ? -2.907 2.474 -8.082 1.00 86.94 104 ALA A O 1
ATOM 747 N N . THR A 1 105 ? -2.356 3.368 -6.101 1.00 91.00 105 THR A N 1
ATOM 748 C CA . THR A 1 105 ? -1.018 3.858 -6.490 1.00 91.00 105 THR A CA 1
ATOM 749 C C . THR A 1 105 ? -0.105 2.743 -7.011 1.00 91.00 105 THR A C 1
ATOM 751 O O . THR A 1 105 ? 0.693 2.961 -7.922 1.00 91.00 105 THR A O 1
ATOM 754 N N . THR A 1 106 ? -0.290 1.516 -6.516 1.00 91.50 106 THR A N 1
ATOM 755 C CA . THR A 1 106 ? 0.394 0.308 -6.999 1.00 91.50 106 THR A CA 1
ATOM 756 C C . THR A 1 106 ? 0.156 0.053 -8.485 1.00 91.50 106 THR A C 1
ATOM 758 O O . THR A 1 106 ? 1.083 -0.347 -9.186 1.00 91.50 106 THR A O 1
ATOM 761 N N . HIS A 1 107 ? -1.045 0.343 -8.999 1.00 93.19 107 HIS A N 1
ATOM 762 C CA . HIS A 1 107 ? -1.351 0.178 -10.420 1.00 93.19 107 HIS A CA 1
ATOM 763 C C . HIS A 1 107 ? -0.581 1.197 -11.259 1.00 93.19 107 HIS A C 1
ATOM 765 O O . HIS A 1 107 ? -0.065 0.843 -12.312 1.00 93.19 107 HIS A O 1
ATOM 771 N N . ALA A 1 108 ? -0.436 2.434 -10.773 1.00 93.88 108 ALA A N 1
ATOM 772 C CA . ALA A 1 108 ? 0.319 3.472 -11.472 1.00 93.88 108 ALA A CA 1
ATOM 773 C C . ALA A 1 108 ? 1.787 3.061 -11.675 1.00 93.88 108 ALA A C 1
ATOM 775 O O . ALA A 1 108 ? 2.307 3.147 -12.787 1.00 93.88 108 ALA A O 1
ATOM 776 N N . ILE A 1 109 ? 2.436 2.551 -10.621 1.00 94.81 109 ILE A N 1
ATOM 777 C CA . ILE A 1 109 ? 3.841 2.121 -10.678 1.00 94.81 109 ILE A CA 1
ATOM 778 C C . ILE A 1 109 ? 3.993 0.852 -11.525 1.00 94.81 109 ILE A C 1
ATOM 780 O O . ILE A 1 109 ? 4.847 0.809 -12.411 1.00 94.81 109 ILE A O 1
ATOM 784 N N . VAL A 1 110 ? 3.161 -0.172 -11.294 1.00 96.06 110 VAL A N 1
ATOM 785 C CA . VAL A 1 110 ? 3.229 -1.434 -12.050 1.00 96.06 110 VAL A CA 1
ATOM 786 C C . VAL A 1 110 ? 2.996 -1.186 -13.538 1.00 96.06 110 VAL A C 1
ATOM 788 O O . VAL A 1 110 ? 3.771 -1.679 -14.352 1.00 96.06 110 VAL A O 1
ATOM 791 N N . CYS A 1 111 ? 1.991 -0.394 -13.914 1.00 95.56 111 CYS A N 1
ATOM 792 C CA . CYS A 1 111 ? 1.717 -0.093 -15.319 1.00 95.56 111 CYS A CA 1
ATOM 793 C C . CYS A 1 111 ? 2.837 0.730 -15.973 1.00 95.56 111 CYS A C 1
ATOM 795 O O . CYS A 1 111 ? 3.152 0.487 -17.136 1.00 95.56 111 CYS A O 1
ATOM 797 N N . ALA A 1 112 ? 3.482 1.648 -15.244 1.00 96.06 112 ALA A N 1
ATOM 798 C CA . ALA A 1 112 ? 4.646 2.374 -15.755 1.00 96.06 112 ALA A CA 1
ATOM 799 C C . ALA A 1 112 ? 5.834 1.429 -16.034 1.00 96.06 112 ALA A C 1
ATOM 801 O O . ALA A 1 112 ? 6.440 1.500 -17.104 1.00 96.06 112 ALA A O 1
ATOM 802 N N . VAL A 1 113 ? 6.120 0.493 -15.119 1.00 95.62 113 VAL A N 1
ATOM 803 C CA . VAL A 1 113 ? 7.145 -0.556 -15.305 1.00 95.62 113 VAL A CA 1
ATOM 804 C C . VAL A 1 113 ? 6.795 -1.477 -16.476 1.00 95.62 113 VAL A C 1
ATOM 806 O O . VAL A 1 113 ? 7.651 -1.781 -17.305 1.00 95.62 113 VAL A O 1
ATOM 809 N N . VAL A 1 114 ? 5.532 -1.897 -16.581 1.00 95.75 114 VAL A N 1
ATOM 810 C CA . VAL A 1 114 ? 5.043 -2.735 -17.685 1.00 95.75 114 VAL A CA 1
ATOM 811 C C . VAL A 1 114 ? 5.182 -2.014 -19.023 1.00 95.75 114 VAL A C 1
ATOM 813 O O . VAL A 1 114 ? 5.604 -2.639 -19.990 1.00 95.75 114 VAL A O 1
ATOM 816 N N . GLY A 1 115 ? 4.898 -0.711 -19.085 1.00 95.12 115 GLY A N 1
ATOM 817 C CA . GLY A 1 115 ? 5.105 0.099 -20.288 1.00 95.12 115 GLY A CA 1
ATOM 818 C C . GLY A 1 115 ? 6.558 0.078 -20.766 1.00 95.12 115 GLY A C 1
ATOM 819 O O . GLY A 1 115 ? 6.807 -0.136 -21.952 1.00 95.12 115 GLY A O 1
ATOM 820 N N . VAL A 1 116 ? 7.517 0.205 -19.842 1.00 94.19 116 VAL A N 1
ATOM 821 C CA . VAL A 1 116 ? 8.947 0.040 -20.157 1.00 94.19 116 VAL A CA 1
ATOM 822 C C . VAL A 1 116 ? 9.244 -1.379 -20.642 1.00 94.19 116 VAL A C 1
ATOM 824 O O . VAL A 1 116 ? 9.876 -1.533 -21.682 1.00 94.19 116 VAL A O 1
ATOM 827 N N . GLY A 1 117 ? 8.751 -2.410 -19.952 1.00 93.69 117 GLY A N 1
ATOM 828 C CA . GLY A 1 117 ? 8.970 -3.805 -20.351 1.00 93.69 117 GLY A CA 1
ATOM 829 C C . GLY A 1 117 ? 8.377 -4.160 -21.721 1.00 93.69 117 GLY A C 1
ATOM 830 O O . GLY A 1 117 ? 8.943 -4.978 -22.441 1.00 93.69 117 GLY A O 1
ATOM 831 N N . LEU A 1 118 ? 7.249 -3.551 -22.102 1.00 94.50 118 LEU A N 1
ATOM 832 C CA . LEU A 1 118 ? 6.669 -3.695 -23.441 1.00 94.50 118 LEU A CA 1
ATOM 833 C C . LEU A 1 118 ? 7.530 -3.000 -24.498 1.00 94.50 118 LEU A C 1
ATOM 835 O O . LEU A 1 118 ? 7.741 -3.564 -25.566 1.00 94.50 118 LEU A O 1
ATOM 839 N N . TYR A 1 119 ? 8.040 -1.803 -24.194 1.00 93.00 119 TYR A N 1
ATOM 840 C CA . TYR A 1 119 ? 8.918 -1.055 -25.092 1.00 93.00 119 TYR A CA 1
ATOM 841 C C . TYR A 1 119 ? 10.245 -1.782 -25.349 1.00 93.00 119 TYR A C 1
ATOM 843 O O . TYR A 1 119 ? 10.705 -1.827 -26.487 1.00 93.00 119 TYR A O 1
ATOM 851 N N . THR A 1 120 ? 10.846 -2.377 -24.315 1.00 91.19 120 THR A N 1
ATOM 852 C CA . THR A 1 120 ? 12.112 -3.115 -24.450 1.00 91.19 120 THR A CA 1
ATOM 853 C C . THR A 1 120 ? 11.934 -4.557 -24.921 1.00 91.19 120 THR A C 1
ATOM 855 O O . THR A 1 120 ? 12.910 -5.200 -25.292 1.00 91.19 120 THR A O 1
ATOM 858 N N . GLY A 1 121 ? 10.704 -5.082 -24.918 1.00 91.88 121 GLY A N 1
ATOM 859 C CA . GLY A 1 121 ? 10.422 -6.484 -25.235 1.00 91.88 121 GLY A CA 1
ATOM 860 C C . GLY A 1 121 ? 10.828 -7.469 -24.131 1.00 91.88 121 GLY A C 1
ATOM 861 O O . GLY A 1 121 ? 10.780 -8.678 -24.342 1.00 91.88 121 GLY A O 1
ATOM 862 N N . GLU A 1 122 ? 11.200 -6.974 -22.948 1.00 92.31 122 GLU A N 1
ATOM 863 C CA . GLU A 1 122 ? 11.684 -7.781 -21.820 1.00 92.31 122 GLU A CA 1
ATOM 864 C C . GLU A 1 122 ? 10.602 -8.069 -20.765 1.00 92.31 122 GLU A C 1
ATOM 866 O O . GLU A 1 122 ? 10.899 -8.601 -19.697 1.00 92.31 122 GLU A O 1
ATOM 871 N N . LEU A 1 123 ? 9.336 -7.720 -21.017 1.00 95.38 123 LEU A N 1
ATOM 872 C CA . LEU A 1 123 ? 8.258 -7.933 -20.050 1.00 95.38 123 LEU A CA 1
ATOM 873 C C . LEU A 1 123 ? 8.071 -9.417 -19.696 1.00 95.38 123 LEU A C 1
ATOM 875 O O . LEU A 1 123 ? 7.743 -10.257 -20.536 1.00 95.38 123 LEU A O 1
ATOM 879 N N . ASN A 1 124 ? 8.098 -9.721 -18.401 1.00 96.00 124 ASN A N 1
ATOM 880 C CA . ASN A 1 124 ? 7.655 -11.005 -17.880 1.00 96.00 124 ASN A CA 1
ATOM 881 C C . ASN A 1 124 ? 6.120 -11.068 -17.804 1.00 96.00 124 ASN A C 1
ATOM 883 O O . ASN A 1 124 ? 5.508 -10.837 -16.753 1.00 96.00 124 ASN A O 1
ATOM 887 N N . THR A 1 125 ? 5.482 -11.427 -18.919 1.00 95.75 125 THR A N 1
ATOM 888 C CA . THR A 1 125 ? 4.016 -11.489 -19.035 1.00 95.75 125 THR A CA 1
ATOM 889 C C . THR A 1 125 ? 3.386 -12.431 -18.009 1.00 95.75 125 THR A C 1
ATOM 891 O O . THR A 1 125 ? 2.336 -12.121 -17.451 1.00 95.75 125 THR A O 1
ATOM 894 N N . LYS A 1 126 ? 4.041 -13.559 -17.692 1.00 96.38 126 LYS A N 1
ATOM 895 C CA . LYS A 1 126 ? 3.547 -14.506 -16.677 1.00 96.38 126 LYS A CA 1
ATOM 896 C C . LYS A 1 126 ? 3.448 -13.841 -15.305 1.00 96.38 126 LYS A C 1
ATOM 898 O O . LYS A 1 126 ? 2.454 -14.022 -14.603 1.00 96.38 126 LYS A O 1
ATOM 903 N N . LYS A 1 127 ? 4.462 -13.055 -14.9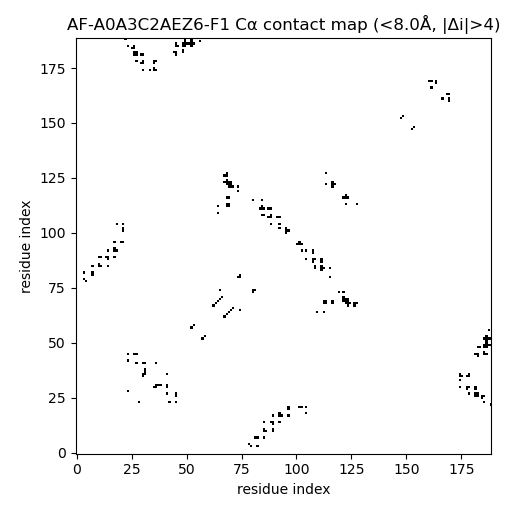28 1.00 95.50 127 LYS A N 1
ATOM 904 C CA . LYS A 1 127 ? 4.471 -12.335 -13.650 1.00 95.50 127 LYS A CA 1
ATOM 905 C C . LYS A 1 127 ? 3.445 -11.212 -13.624 1.00 95.50 127 LYS A C 1
ATOM 907 O O . LYS A 1 127 ? 2.756 -11.055 -12.622 1.00 95.50 127 LYS A O 1
ATOM 912 N N . PHE A 1 128 ? 3.286 -10.494 -14.731 1.00 96.31 128 PHE A N 1
ATOM 913 C CA . PHE A 1 128 ? 2.266 -9.457 -14.837 1.00 96.31 128 PHE A CA 1
ATOM 914 C C . PHE A 1 128 ? 0.841 -10.023 -14.704 1.00 96.31 128 PHE A C 1
ATOM 916 O O . PHE A 1 128 ? 0.056 -9.518 -13.905 1.00 96.31 128 PHE A O 1
ATOM 923 N N . ILE A 1 129 ? 0.532 -11.134 -15.384 1.00 97.06 129 ILE A N 1
ATOM 924 C CA . ILE A 1 129 ? -0.759 -11.830 -15.236 1.00 97.06 129 ILE A CA 1
ATOM 925 C C . ILE A 1 129 ? -0.976 -12.277 -13.784 1.00 97.06 129 ILE A C 1
ATOM 927 O O . ILE A 1 129 ? -2.071 -12.116 -13.251 1.00 97.06 129 ILE A O 1
ATOM 931 N N . GLN A 1 130 ? 0.065 -12.783 -13.112 1.00 96.44 130 GLN A N 1
ATOM 932 C CA . GLN A 1 130 ? -0.019 -13.149 -11.695 1.00 96.44 130 GLN A CA 1
ATOM 933 C C . GLN A 1 130 ? -0.409 -11.950 -10.811 1.00 96.44 130 GLN A C 1
ATOM 935 O O . GLN A 1 130 ? -1.218 -12.114 -9.899 1.00 96.44 130 GLN A O 1
ATOM 940 N N . ILE A 1 131 ? 0.129 -10.755 -11.080 1.00 95.69 131 ILE A N 1
ATOM 941 C CA . ILE A 1 131 ? -0.241 -9.526 -10.359 1.00 95.69 131 ILE A CA 1
ATOM 942 C C . ILE A 1 131 ? -1.714 -9.177 -10.602 1.00 95.69 131 ILE A C 1
ATOM 944 O O . ILE A 1 131 ? -2.439 -8.939 -9.638 1.00 95.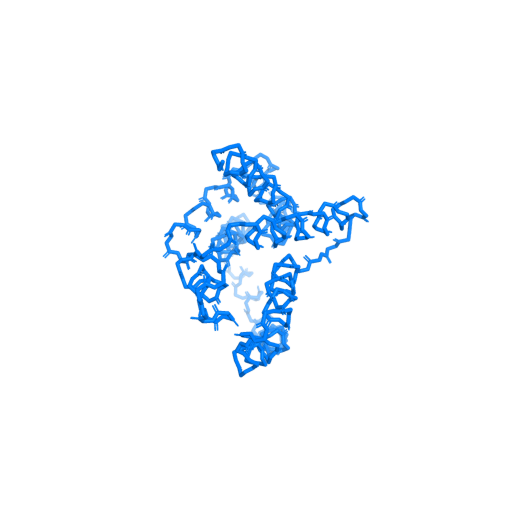69 131 ILE A O 1
ATOM 948 N N . ILE A 1 132 ? -2.176 -9.214 -11.857 1.00 96.25 132 ILE A N 1
ATOM 949 C CA . ILE A 1 132 ? -3.579 -8.929 -12.210 1.00 96.25 132 ILE A CA 1
ATOM 950 C C . ILE A 1 132 ? -4.533 -9.888 -11.487 1.00 96.25 132 ILE A C 1
ATOM 952 O O . ILE A 1 132 ? -5.548 -9.459 -10.941 1.00 96.25 132 ILE A O 1
ATOM 956 N N . ILE A 1 133 ? -4.196 -11.180 -11.442 1.00 97.06 133 ILE A N 1
ATOM 957 C CA . ILE A 1 133 ? -4.986 -12.180 -10.714 1.00 97.06 133 ILE A CA 1
ATOM 958 C C . ILE A 1 133 ? -5.114 -11.778 -9.239 1.00 97.06 133 ILE A C 1
ATOM 960 O O . ILE A 1 133 ? -6.220 -11.778 -8.699 1.00 97.06 133 ILE A O 1
ATOM 964 N N . TRP A 1 134 ? -4.016 -11.381 -8.591 1.00 95.12 134 TRP A N 1
ATOM 965 C CA . TRP A 1 134 ? -4.058 -10.947 -7.194 1.00 95.12 134 TRP A CA 1
ATOM 966 C C . TRP A 1 134 ? -4.833 -9.645 -6.985 1.00 95.12 134 TRP A C 1
ATOM 968 O O . TRP A 1 134 ? -5.530 -9.542 -5.980 1.00 95.12 134 TRP A O 1
ATOM 978 N N . TRP A 1 135 ? -4.802 -8.697 -7.924 1.00 94.69 135 TRP A N 1
ATOM 979 C CA . TRP A 1 135 ? -5.623 -7.480 -7.845 1.00 94.69 135 TRP A CA 1
ATOM 980 C C . TRP A 1 135 ? -7.129 -7.762 -7.820 1.00 94.69 135 TRP A C 1
ATOM 982 O O . TRP A 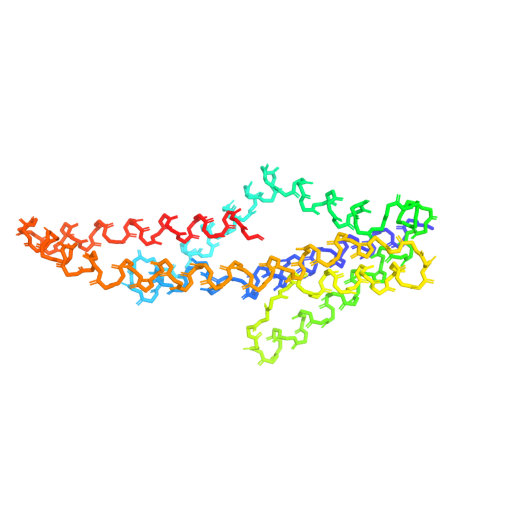1 135 ? -7.877 -6.990 -7.228 1.00 94.69 135 TRP A O 1
ATOM 992 N N . ILE A 1 136 ? -7.578 -8.869 -8.417 1.00 95.50 136 ILE A N 1
ATOM 993 C CA . ILE A 1 136 ? -8.989 -9.286 -8.399 1.00 95.50 136 ILE A CA 1
ATOM 994 C C . ILE A 1 136 ? -9.280 -10.186 -7.194 1.00 95.50 136 ILE A C 1
ATOM 996 O O . ILE A 1 136 ? -10.320 -10.053 -6.541 1.00 95.50 136 ILE A O 1
ATOM 1000 N N . LEU A 1 137 ? -8.370 -11.112 -6.884 1.00 96.50 137 LEU A N 1
ATOM 1001 C CA . LEU A 1 137 ? -8.573 -12.075 -5.806 1.00 96.50 137 LEU A CA 1
ATOM 1002 C C . LEU A 1 137 ? -8.539 -11.421 -4.425 1.00 96.50 137 LEU A C 1
ATOM 1004 O O . LEU A 1 137 ? -9.384 -11.760 -3.598 1.00 96.50 137 LEU A O 1
ATOM 1008 N N . THR A 1 138 ? -7.616 -10.492 -4.147 1.00 93.94 138 THR A N 1
ATOM 1009 C CA . THR A 1 138 ? -7.491 -9.934 -2.789 1.00 93.94 138 THR A CA 1
ATOM 1010 C C . THR A 1 138 ? -8.724 -9.141 -2.344 1.00 93.94 138 THR A C 1
ATOM 1012 O O . THR A 1 138 ? -9.198 -9.423 -1.240 1.00 93.94 138 THR A O 1
ATOM 1015 N N . PRO A 1 139 ? -9.342 -8.249 -3.151 1.00 93.38 139 PRO A N 1
ATOM 1016 C CA . PRO A 1 139 ? -10.551 -7.549 -2.725 1.00 93.38 139 PRO A CA 1
ATOM 1017 C C . PRO A 1 139 ? -11.750 -8.496 -2.630 1.00 93.38 139 PRO A C 1
ATOM 1019 O O . PRO A 1 139 ? -12.564 -8.368 -1.719 1.00 93.38 139 PRO A O 1
ATOM 1022 N N . SER A 1 140 ? -11.835 -9.488 -3.523 1.00 96.56 140 SER A N 1
ATOM 1023 C CA . SER A 1 140 ? -12.903 -10.497 -3.503 1.00 96.56 140 SER A CA 1
ATOM 1024 C C . SER A 1 140 ? -12.858 -11.339 -2.226 1.00 96.56 140 SER A C 1
ATOM 1026 O O . SER A 1 140 ? -13.877 -11.529 -1.562 1.00 96.56 140 SER A O 1
ATOM 1028 N N . LEU A 1 141 ? -11.667 -11.803 -1.839 1.00 96.75 141 LEU A N 1
ATOM 1029 C CA . LEU A 1 141 ? -11.465 -12.546 -0.596 1.00 96.75 141 LEU A CA 1
ATOM 1030 C C . LEU A 1 141 ? -11.729 -11.668 0.630 1.00 96.75 141 LEU A C 1
ATOM 1032 O O . LEU A 1 141 ? -12.422 -12.110 1.545 1.00 96.75 141 LEU A O 1
ATOM 1036 N N . ALA A 1 142 ? -11.244 -10.422 0.636 1.00 94.31 142 ALA A N 1
ATOM 1037 C CA . ALA A 1 142 ? -11.513 -9.476 1.716 1.00 94.31 142 ALA A CA 1
ATOM 1038 C C . ALA A 1 142 ? -13.021 -9.225 1.890 1.00 94.31 142 ALA A C 1
ATOM 1040 O O . ALA A 1 142 ? -13.522 -9.243 3.014 1.00 94.31 142 ALA A O 1
ATOM 1041 N N . PHE A 1 143 ? -13.761 -9.070 0.787 1.00 96.19 143 PHE A N 1
ATOM 1042 C CA . PHE A 1 143 ? -15.214 -8.914 0.804 1.00 96.19 143 PHE A CA 1
ATOM 1043 C C . PHE A 1 143 ? -15.919 -10.141 1.391 1.00 96.19 143 PHE A C 1
ATOM 1045 O O . PHE A 1 143 ? -16.741 -9.995 2.297 1.00 96.19 143 PHE A O 1
ATOM 1052 N N . ILE A 1 144 ? -15.581 -11.346 0.919 1.00 96.94 144 ILE A N 1
ATOM 1053 C CA . ILE A 1 144 ? -16.190 -12.591 1.408 1.00 96.94 144 ILE A CA 1
ATOM 1054 C C . ILE A 1 144 ? -15.915 -12.766 2.903 1.00 96.94 144 ILE A C 1
ATOM 1056 O O . ILE A 1 144 ? -16.841 -13.030 3.669 1.00 96.94 144 ILE A O 1
ATOM 1060 N N . LEU A 1 145 ? -14.668 -12.577 3.341 1.00 95.69 145 LEU A N 1
ATOM 1061 C CA . LEU A 1 145 ? -14.302 -12.686 4.753 1.00 95.69 145 LEU A CA 1
ATOM 1062 C C . LEU A 1 145 ? -15.060 -11.666 5.607 1.00 95.69 145 LEU A C 1
ATOM 1064 O O . LEU A 1 145 ? -15.650 -12.042 6.620 1.00 95.69 145 LEU A O 1
ATOM 1068 N N . ASN A 1 146 ? -15.114 -10.405 5.174 1.00 94.25 146 ASN A N 1
ATOM 1069 C CA . ASN A 1 146 ? -15.853 -9.365 5.882 1.00 94.25 146 ASN A CA 1
ATOM 1070 C C . ASN A 1 146 ? -17.357 -9.684 5.964 1.00 94.25 146 ASN A C 1
ATOM 1072 O O . ASN A 1 146 ? -17.962 -9.540 7.026 1.00 94.25 146 ASN A O 1
ATOM 1076 N N . TYR A 1 147 ? -17.954 -10.192 4.881 1.00 95.56 147 TYR A N 1
ATOM 1077 C CA . TYR A 1 147 ? -19.352 -10.626 4.865 1.00 95.56 147 TYR A CA 1
ATOM 1078 C C . TYR A 1 147 ? -19.612 -11.777 5.847 1.00 95.56 147 TYR A C 1
ATOM 1080 O O . TYR A 1 147 ? -20.580 -11.732 6.606 1.00 95.56 147 TYR A O 1
ATOM 1088 N N . LEU A 1 148 ? -18.749 -12.798 5.874 1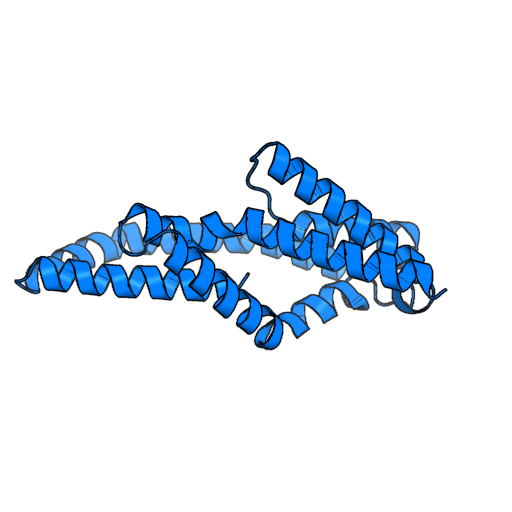.00 95.62 148 LEU A N 1
ATOM 1089 C CA . LEU A 1 148 ? -18.901 -13.946 6.774 1.00 95.62 148 LEU A CA 1
ATOM 1090 C C . LEU A 1 148 ? -18.743 -13.541 8.246 1.00 95.62 148 LEU A C 1
ATOM 1092 O O . LEU A 1 148 ? -19.547 -13.960 9.084 1.00 95.62 148 LEU A O 1
ATOM 1096 N N . ILE A 1 149 ? -17.760 -12.691 8.560 1.00 94.00 149 ILE A N 1
ATOM 1097 C CA . ILE A 1 149 ? -17.576 -12.128 9.907 1.00 94.00 149 ILE A CA 1
ATOM 1098 C C . ILE A 1 149 ? -18.816 -11.316 10.303 1.00 94.00 149 ILE A C 1
ATOM 1100 O O . ILE A 1 149 ? -19.375 -11.527 11.383 1.00 94.00 149 ILE A O 1
ATOM 1104 N N . GLY A 1 150 ? -19.294 -10.450 9.408 1.00 92.75 150 GLY A N 1
ATOM 1105 C CA . GLY A 1 150 ? -20.508 -9.660 9.604 1.00 92.75 150 GLY A CA 1
ATOM 1106 C C . GLY A 1 150 ? -21.744 -10.523 9.868 1.00 92.75 150 GLY A C 1
ATOM 1107 O O . GLY A 1 150 ? -22.500 -10.268 10.801 1.00 92.75 150 GLY A O 1
ATOM 1108 N N . LYS A 1 151 ? -21.935 -11.593 9.094 1.00 92.56 151 LYS A N 1
ATOM 1109 C CA . LYS A 1 151 ? -23.115 -12.460 9.193 1.00 92.56 151 LYS A CA 1
ATOM 1110 C C . LYS A 1 151 ? -23.130 -13.323 10.455 1.00 92.56 151 LYS A C 1
ATOM 1112 O O . LYS A 1 151 ? -24.184 -13.482 11.064 1.00 92.56 151 LYS A O 1
ATOM 1117 N N . TYR A 1 152 ? -21.992 -13.908 10.831 1.00 93.94 152 TYR A N 1
ATOM 1118 C CA . TYR A 1 152 ? -21.956 -14.953 11.864 1.00 93.94 152 TYR A CA 1
ATOM 1119 C C . TYR A 1 152 ? -21.369 -14.507 13.204 1.00 93.94 152 TYR A C 1
ATOM 1121 O O . TYR A 1 152 ? -21.720 -15.078 14.241 1.00 93.94 152 TYR A O 1
ATOM 1129 N N . LEU A 1 153 ? -20.469 -13.521 13.203 1.00 91.88 153 LEU A N 1
ATOM 1130 C CA . LEU A 1 153 ? -19.732 -13.111 14.400 1.00 91.88 153 LEU A CA 1
ATOM 1131 C C . LEU A 1 153 ? -20.181 -11.755 14.936 1.00 91.88 153 LEU A C 1
ATOM 1133 O O . LEU A 1 153 ? -20.128 -11.563 16.147 1.00 91.88 153 LEU A O 1
ATOM 1137 N N . TYR A 1 154 ? -20.670 -10.849 14.087 1.00 88.75 154 TYR A N 1
ATOM 1138 C CA . TYR A 1 154 ? -21.001 -9.478 14.488 1.00 88.75 154 TYR A CA 1
ATOM 1139 C C . TYR A 1 154 ? -21.921 -9.403 15.714 1.00 88.75 154 TYR A C 1
ATOM 1141 O O . TYR A 1 154 ? -21.545 -8.821 16.729 1.00 88.75 154 TYR A O 1
ATOM 1149 N N . PHE A 1 155 ? -23.087 -10.059 15.670 1.00 85.94 155 PHE A N 1
ATOM 1150 C CA . PHE A 1 155 ? -24.038 -10.034 16.788 1.00 85.94 155 PHE A CA 1
ATOM 1151 C C . PHE A 1 155 ? -23.499 -10.724 18.048 1.00 85.94 155 PHE A C 1
ATOM 1153 O O . PHE A 1 155 ? -23.775 -10.273 19.157 1.00 85.94 155 PHE A O 1
ATOM 1160 N N . LYS A 1 156 ? -22.685 -11.778 17.895 1.00 88.88 156 LYS A N 1
ATOM 1161 C CA . LYS A 1 156 ? -22.045 -12.463 19.030 1.00 88.88 156 LYS A CA 1
ATOM 1162 C C . LYS A 1 156 ? -21.008 -11.571 19.708 1.00 88.88 156 LYS A C 1
ATOM 1164 O O . LYS A 1 156 ? -20.986 -11.491 20.932 1.00 88.88 156 LYS A O 1
ATOM 1169 N N . ILE A 1 157 ? -20.181 -10.886 18.918 1.00 86.38 157 ILE A N 1
ATOM 1170 C CA . ILE A 1 157 ? -19.176 -9.940 19.411 1.00 86.38 157 ILE A CA 1
ATOM 1171 C C . ILE A 1 157 ? -19.873 -8.768 20.100 1.00 86.38 157 ILE A C 1
ATOM 1173 O O . ILE A 1 157 ? -19.492 -8.416 21.211 1.00 86.38 157 ILE A O 1
ATOM 1177 N N . LEU A 1 158 ? -20.919 -8.204 19.490 1.00 83.12 158 LEU A N 1
ATOM 1178 C CA . LEU A 1 158 ? -21.673 -7.096 20.074 1.00 83.12 158 LEU A CA 1
ATOM 1179 C C . LEU A 1 158 ? -22.276 -7.486 21.431 1.00 83.12 158 LEU A C 1
ATOM 1181 O O . LEU A 1 158 ? -22.077 -6.775 22.414 1.00 83.12 158 LEU A O 1
ATOM 1185 N N . HIS A 1 159 ? -22.934 -8.648 21.505 1.00 84.69 159 HIS A N 1
ATOM 1186 C CA . HIS A 1 159 ? -23.494 -9.156 22.756 1.00 84.69 159 HIS A CA 1
ATOM 1187 C C . HIS A 1 159 ? -22.401 -9.382 23.812 1.00 84.69 159 HIS A C 1
ATOM 1189 O O . HIS A 1 159 ? -22.525 -8.926 24.947 1.00 84.69 159 HIS A O 1
ATOM 1195 N N . TYR A 1 160 ? -21.292 -10.030 23.449 1.00 84.94 160 TYR A N 1
ATOM 1196 C CA . TYR A 1 160 ? -20.161 -10.220 24.360 1.00 84.94 160 TYR A CA 1
ATOM 1197 C C . TYR A 1 160 ? -19.611 -8.885 24.882 1.00 84.94 160 TYR A C 1
ATOM 1199 O O . TYR A 1 160 ? -19.411 -8.727 26.086 1.00 84.94 160 TYR A O 1
ATOM 1207 N N . LEU A 1 161 ? -19.441 -7.885 24.014 1.00 82.00 161 LEU A N 1
ATOM 1208 C CA . LEU A 1 161 ? -18.986 -6.560 24.430 1.00 82.00 161 LEU A CA 1
ATOM 1209 C C . LEU A 1 161 ? -19.962 -5.921 25.423 1.00 82.00 161 LEU A C 1
ATOM 1211 O O . LEU A 1 161 ? -19.511 -5.398 26.437 1.00 82.00 161 LEU A O 1
ATOM 1215 N N . THR A 1 162 ? -21.279 -6.036 25.212 1.00 79.12 162 THR A N 1
ATOM 1216 C CA . THR A 1 162 ? -22.272 -5.517 26.173 1.00 79.12 162 THR A CA 1
ATOM 1217 C C . THR A 1 162 ? -22.214 -6.198 27.545 1.00 79.12 162 THR A C 1
ATOM 1219 O O . THR A 1 162 ? -22.527 -5.561 28.548 1.00 79.12 162 THR A O 1
ATOM 1222 N N . THR A 1 163 ? -21.726 -7.444 27.634 1.00 81.75 163 THR A N 1
ATOM 1223 C CA . THR A 1 163 ? -21.535 -8.131 28.927 1.00 81.75 163 THR A CA 1
ATOM 1224 C C . THR A 1 163 ? -20.332 -7.629 29.737 1.00 81.75 163 THR A C 1
ATOM 1226 O O . THR A 1 163 ? -20.237 -7.932 30.923 1.00 81.75 163 THR A O 1
ATOM 1229 N N . LEU A 1 164 ? -19.442 -6.807 29.160 1.00 75.94 164 LEU A N 1
ATOM 1230 C CA . LEU A 1 164 ? -18.279 -6.237 29.866 1.00 75.94 164 LEU A CA 1
ATOM 1231 C C . LEU A 1 164 ? -18.648 -5.142 30.893 1.00 75.94 164 LEU A C 1
ATOM 1233 O O . LEU A 1 164 ? -17.763 -4.613 31.570 1.00 75.94 164 LEU A O 1
ATOM 1237 N N . GLY A 1 165 ? -19.936 -4.802 31.028 1.00 69.94 165 GLY A N 1
ATOM 1238 C CA . GLY A 1 165 ? -20.515 -4.052 32.154 1.00 69.94 165 GLY A CA 1
ATOM 1239 C C . GLY A 1 165 ? -20.141 -2.567 32.263 1.00 69.94 165 GLY A C 1
ATOM 1240 O O . GLY A 1 165 ? -20.747 -1.851 33.051 1.00 69.94 165 GLY A O 1
ATOM 1241 N N . SER A 1 166 ? -19.174 -2.076 31.482 1.00 83.12 166 SER A N 1
ATOM 1242 C CA . SER A 1 166 ? -18.759 -0.670 31.464 1.00 83.12 166 SER A CA 1
ATOM 1243 C C . SER A 1 166 ? -18.563 -0.188 30.030 1.00 83.12 166 SER A C 1
ATOM 1245 O O . SER A 1 166 ? -17.653 -0.632 29.325 1.00 83.12 166 SER A O 1
ATOM 1247 N N . GLU A 1 167 ? -19.405 0.758 29.612 1.00 83.56 167 GLU A N 1
ATOM 1248 C CA . GLU A 1 167 ? -19.333 1.417 28.303 1.00 83.56 167 GLU A CA 1
ATOM 1249 C C . GLU A 1 167 ? -17.949 2.039 28.051 1.00 83.56 167 GLU A C 1
ATOM 1251 O O . GLU A 1 167 ? -17.414 1.972 26.943 1.00 83.56 167 GLU A O 1
ATOM 1256 N N . GLU A 1 168 ? -17.323 2.573 29.101 1.00 85.75 168 GLU A N 1
ATOM 1257 C CA . GLU A 1 168 ? -15.983 3.152 29.048 1.00 85.75 168 GLU A CA 1
ATOM 1258 C C . GLU A 1 168 ? -14.919 2.109 28.671 1.00 85.75 168 GLU A C 1
ATOM 1260 O O . GLU A 1 168 ? -14.093 2.349 27.785 1.00 85.75 168 GLU A O 1
ATOM 1265 N N . LYS A 1 169 ? -14.970 0.913 29.276 1.00 85.06 169 LYS A N 1
ATOM 1266 C CA . LYS A 1 169 ? -14.048 -0.186 28.944 1.00 85.06 169 LYS A CA 1
ATOM 1267 C C . LYS A 1 169 ? -14.218 -0.645 27.498 1.00 85.06 169 LYS A C 1
ATOM 1269 O O . LYS A 1 169 ? -13.218 -0.890 26.824 1.00 85.06 169 LYS A O 1
ATOM 1274 N N . ILE A 1 170 ? -15.458 -0.724 27.012 1.00 86.69 170 ILE A N 1
ATOM 1275 C CA . ILE A 1 170 ? -15.760 -1.113 25.626 1.00 86.69 170 ILE A CA 1
ATOM 1276 C C . ILE A 1 170 ? -15.194 -0.074 24.654 1.00 86.69 170 ILE A C 1
ATOM 1278 O O . ILE A 1 170 ? -14.460 -0.437 23.736 1.00 86.69 170 ILE A O 1
ATOM 1282 N N . LYS A 1 171 ? -15.465 1.219 24.880 1.00 87.62 171 LYS A N 1
ATOM 1283 C CA . LYS A 1 171 ? -14.932 2.311 24.048 1.00 87.62 171 LYS A CA 1
ATOM 1284 C C . LYS A 1 171 ? -13.406 2.308 24.023 1.00 87.62 171 LYS A C 1
ATOM 1286 O O . LYS A 1 171 ? -12.815 2.421 22.950 1.00 87.62 171 LYS A O 1
ATOM 1291 N N . LYS A 1 172 ? -12.760 2.119 25.178 1.00 89.75 172 LYS A N 1
ATOM 1292 C CA . LYS A 1 172 ? -11.296 2.034 25.273 1.00 89.75 172 LYS A CA 1
ATOM 1293 C C . LYS A 1 172 ? -10.741 0.839 24.496 1.00 89.75 172 LYS A C 1
ATOM 1295 O O . LYS A 1 172 ? -9.779 1.001 23.750 1.00 89.75 172 LYS A O 1
ATOM 1300 N N . LEU A 1 173 ? -11.355 -0.337 24.628 1.00 90.00 173 LEU A N 1
ATOM 1301 C CA . LEU A 1 173 ? -10.949 -1.540 23.901 1.00 90.00 173 LEU A CA 1
ATOM 1302 C C . LEU A 1 173 ? -11.092 -1.358 22.383 1.00 90.00 173 LEU A C 1
ATOM 1304 O O . LEU A 1 173 ? -10.142 -1.616 21.648 1.00 90.00 173 LEU A O 1
ATOM 1308 N N . LEU A 1 174 ? -12.243 -0.868 21.917 1.00 90.81 174 LEU A N 1
ATOM 1309 C CA . LEU A 1 174 ? -12.489 -0.616 20.494 1.00 90.81 174 LEU A CA 1
ATOM 1310 C C . LEU A 1 174 ? -11.532 0.439 19.929 1.00 90.81 174 LEU A C 1
ATOM 1312 O O . LEU A 1 174 ? -10.998 0.248 18.840 1.00 90.81 174 LEU A O 1
ATOM 1316 N N . SER A 1 175 ? -11.258 1.503 20.690 1.00 93.75 175 SER A N 1
ATOM 1317 C CA . SER A 1 175 ? -10.274 2.535 20.338 1.00 93.75 175 SER A CA 1
ATOM 1318 C C . SER A 1 175 ? -8.863 1.956 20.163 1.00 93.75 175 SER A C 1
ATOM 1320 O O . SER A 1 175 ? -8.160 2.283 19.202 1.00 93.75 175 SER A O 1
ATOM 1322 N N . ILE A 1 176 ? -8.452 1.035 21.039 1.00 93.88 176 ILE A N 1
ATOM 1323 C CA . ILE A 1 176 ? -7.166 0.340 20.911 1.00 93.88 176 ILE A CA 1
ATOM 1324 C C . ILE A 1 176 ? -7.157 -0.548 19.663 1.00 93.88 176 ILE A C 1
ATOM 1326 O O . ILE A 1 176 ? -6.234 -0.442 18.859 1.00 93.88 176 ILE A O 1
ATOM 1330 N N . ILE A 1 177 ? -8.186 -1.376 19.467 1.00 93.88 177 ILE A N 1
ATOM 1331 C CA . ILE A 1 177 ? -8.260 -2.314 18.336 1.00 93.88 177 ILE A CA 1
ATOM 1332 C C . ILE A 1 177 ? -8.241 -1.567 16.999 1.00 93.88 177 ILE A C 1
ATOM 1334 O O . ILE A 1 177 ? -7.464 -1.924 16.114 1.00 93.88 177 ILE A O 1
ATOM 1338 N N . ILE A 1 178 ? -9.044 -0.510 16.854 1.00 95.00 178 ILE A N 1
ATOM 1339 C CA . ILE A 1 178 ? -9.113 0.258 15.605 1.00 95.00 178 ILE A CA 1
ATOM 1340 C C . ILE A 1 178 ? -7.810 1.020 15.333 1.00 95.00 178 ILE A C 1
ATOM 1342 O O . ILE A 1 178 ? -7.395 1.119 14.182 1.00 95.00 178 ILE A O 1
ATOM 1346 N N . THR A 1 179 ? -7.122 1.488 16.384 1.00 96.50 179 THR A N 1
ATOM 1347 C CA . THR A 1 179 ? -5.792 2.102 16.247 1.00 96.50 179 THR A CA 1
ATOM 1348 C C . THR A 1 179 ? -4.763 1.066 15.792 1.00 96.50 179 THR A C 1
ATOM 1350 O O . THR A 1 179 ? -4.030 1.321 14.844 1.00 96.50 179 THR A O 1
ATOM 1353 N N . ILE A 1 180 ? -4.713 -0.111 16.431 1.00 96.62 180 ILE A N 1
ATOM 1354 C CA . ILE A 1 180 ? -3.775 -1.188 16.065 1.00 96.62 180 ILE A CA 1
ATOM 1355 C C . ILE A 1 180 ? -4.022 -1.646 14.627 1.00 96.62 180 ILE A C 1
ATOM 1357 O O . ILE A 1 180 ? -3.069 -1.802 13.866 1.00 96.62 180 ILE A O 1
ATOM 1361 N N . SER A 1 181 ? -5.289 -1.812 14.241 1.00 95.50 181 SER A N 1
ATOM 1362 C CA . SER A 1 181 ? -5.664 -2.139 12.866 1.00 95.50 181 SER A CA 1
ATOM 1363 C C . SER A 1 181 ? -5.153 -1.083 11.889 1.00 95.50 181 SER A C 1
ATOM 1365 O O . SER A 1 181 ? -4.562 -1.445 10.878 1.00 95.50 181 SER A O 1
ATOM 1367 N N . GLY A 1 182 ? -5.330 0.207 12.188 1.00 96.25 182 GLY A N 1
ATOM 1368 C CA . GLY A 1 182 ? -4.845 1.283 11.323 1.00 96.25 182 GLY A CA 1
ATOM 1369 C C . GLY A 1 182 ? -3.319 1.336 11.212 1.00 96.25 182 GLY A C 1
ATOM 1370 O O . GLY A 1 182 ? -2.785 1.485 10.116 1.00 96.25 182 GLY A O 1
ATOM 1371 N N . CYS A 1 183 ? -2.603 1.115 12.319 1.00 96.88 183 CYS A N 1
ATOM 1372 C CA . CYS A 1 183 ? -1.143 0.980 12.307 1.00 96.88 183 CYS A CA 1
ATOM 1373 C C . CYS A 1 183 ? -0.679 -0.209 11.453 1.00 96.88 183 CYS A C 1
ATOM 1375 O O . CYS A 1 183 ? 0.310 -0.097 10.735 1.00 96.88 183 CYS A O 1
ATOM 1377 N N . TYR A 1 184 ? -1.387 -1.341 11.511 1.00 96.00 184 TYR A N 1
ATOM 1378 C CA . TYR A 1 184 ? -1.072 -2.500 10.679 1.00 96.00 184 TYR A CA 1
ATOM 1379 C C . TYR A 1 184 ? -1.310 -2.219 9.192 1.00 96.00 184 TYR A C 1
ATOM 1381 O O . TYR A 1 184 ? -0.461 -2.557 8.373 1.00 96.00 184 TYR A O 1
ATOM 1389 N N . VAL A 1 185 ? -2.418 -1.551 8.847 1.00 94.62 185 VAL A N 1
ATOM 1390 C CA . VAL A 1 185 ? -2.686 -1.145 7.458 1.00 94.62 185 VAL A CA 1
ATOM 1391 C C . VAL A 1 185 ? -1.571 -0.229 6.950 1.00 94.62 185 VAL A C 1
ATOM 1393 O O . VAL A 1 185 ? -1.029 -0.508 5.885 1.00 94.62 185 VAL A O 1
ATOM 1396 N N . ALA A 1 186 ? -1.155 0.770 7.739 1.00 95.00 186 ALA A N 1
ATOM 1397 C CA . ALA A 1 186 ? -0.036 1.655 7.394 1.00 95.00 186 ALA A CA 1
ATOM 1398 C C . ALA A 1 186 ? 1.295 0.901 7.248 1.00 95.00 186 ALA A C 1
ATOM 1400 O O . ALA A 1 186 ? 2.081 1.202 6.362 1.00 95.00 186 ALA A O 1
ATOM 1401 N N . PHE A 1 187 ? 1.544 -0.110 8.083 1.00 95.44 187 PHE A N 1
ATOM 1402 C CA . PHE A 1 187 ? 2.722 -0.972 7.960 1.00 95.44 187 PHE A CA 1
ATOM 1403 C C . PHE A 1 187 ? 2.717 -1.825 6.686 1.00 95.44 187 PHE A C 1
ATOM 1405 O O . PHE A 1 187 ? 3.773 -2.142 6.146 1.00 95.44 187 PHE A O 1
ATOM 1412 N N . SER A 1 188 ? 1.542 -2.243 6.224 1.00 90.88 188 SER A N 1
ATOM 1413 C CA . SER A 1 188 ? 1.399 -3.099 5.042 1.00 90.88 188 SER A CA 1
ATOM 1414 C C . SER A 1 188 ? 1.274 -2.342 3.714 1.00 90.88 188 SER A C 1
ATOM 1416 O O . SER A 1 188 ? 1.158 -2.998 2.679 1.00 90.88 188 SER A O 1
ATOM 1418 N N . ALA A 1 189 ? 1.239 -1.006 3.758 1.00 82.50 189 ALA A N 1
ATOM 1419 C CA . ALA A 1 189 ? 1.056 -0.129 2.602 1.00 82.50 189 ALA A CA 1
ATOM 1420 C C . ALA A 1 189 ? 2.314 -0.065 1.723 1.00 82.50 189 ALA A C 1
ATOM 1422 O O . ALA A 1 189 ? 2.182 -0.340 0.506 1.00 82.50 189 ALA A O 1
#

Mean predicted aligned error: 4.88 Å

Solvent-accessible surface area (backbone atoms only — not comparable to full-atom values): 10015 Å² total; per-residue (Å²): 116,69,69,61,53,55,51,41,53,52,45,49,52,53,34,51,54,47,48,50,65,65,44,50,54,82,24,34,41,68,25,42,73,69,66,55,36,52,74,68,57,42,53,52,44,38,55,53,26,33,52,50,18,49,72,74,60,33,63,64,55,51,46,38,66,60,45,48,37,28,63,57,58,61,62,77,77,34,59,66,54,50,42,51,29,48,49,52,21,32,54,51,50,50,52,33,54,73,71,68,47,92,71,68,62,66,55,41,45,52,51,31,48,48,53,50,14,60,74,73,70,44,46,32,60,72,53,50,52,52,50,56,51,47,69,55,47,53,59,52,51,52,50,53,52,51,49,51,44,53,73,72,41,42,68,57,52,52,52,55,54,63,68,65,79,41,72,68,60,45,51,53,50,50,34,49,51,41,43,53,52,19,38,50,46,22,28,72,107

Secondary structure (DSSP, 8-state):
-HHHHHHHHHHHHHHHHHHHHHHHHHHHHHHHHTTSS-HHHHHHHHHHHHHHHHHHHHHHHHHII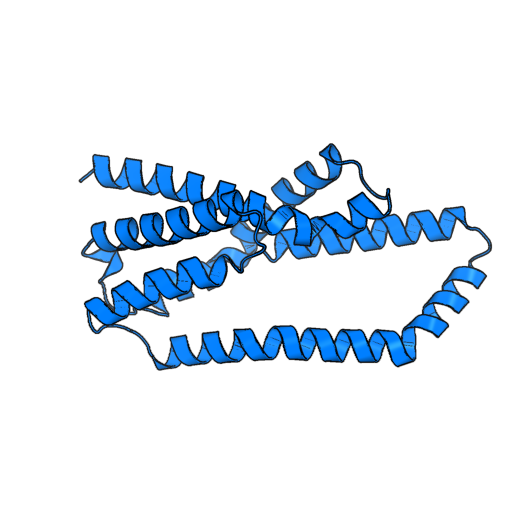IIISS-SSHHHH-HHHHHHHHHHHHHHHHHHHHTT----HHHHHHHHHHHHHHHHT---HHHHHHHHHHHHHHHHHHHHHHHHHHHHTHHHHHHHHHTTS-HHHHHHHHHHHHHHHHHHHHHH-

Radius of gyration: 20.3 Å; Cα contacts (8 Å, |Δi|>4): 156; chains: 1; bounding box: 49×32×57 Å

pLDDT: mean 91.27, std 5.88, range [57.53, 97.06]